Protein AF-A0A821B8H5-F1 (afdb_monomer_lite)

Foldseek 3Di:
DDDPPPPAAEEEEEEEPQCPLPPCWDDDPRHIYGYDHDDPDDDDDHAYEYEQAAQAQQADPVQNHSVSVVVVSVVVRVVVVVVCVVVVHHYQYQPHDQVQCDPNRHHGDSVCSVSVVVSVVVVVVVVSVVVVVVVPPPPPPDDDDDDDDDDDDDPPPPPPPPDPPPVVVVVVVVVVVVVVVVVLVVQKDKDQADPPDDLVNQVVVCVVVVQDDPDQADQDPSIGIRD

Organism: NCBI:txid392032

pLDDT: mean 77.32, std 16.92, range [36.81, 96.44]

Secondary structure (DSSP, 8-state):
-------PEEEEEE--GGGGGS-SEEE-SSEEEEE---SS----SS-EEEEPPPP----BTTB-SHHHHHHHHHHHHHHHHHHHHHHT-EEE-----GGGB-TTSSSBPGGGHHHHHHHHHHHHHHHHHHHHHHHS--------------PPP------------HHHHHHHHHHHHHHHHHHHHHH-EEEE--TT--HHHHHHHHHHTT---SSPPPEETTEEEE-

Sequence (227 aa):
MDNLQSSSIKFFVLADSHAKFIPATYTTSSFSLITKSIPGLKCQHGKISISLSFPCSKTTARFPTEQSLLSNINIYNEQLQSLSAVMNFNILNFHITNNHLAQDNMHIHFRFRDLIINSIINYFDQVNQTISATIITPTSTSATDPTSSLSLPSDQTIINKKSKSRAVLDRKNKKRFEQLKLKRQQHTIKRKIHHQWTAALIKEYLDSIHVKYSRIPPVYNKILRIC

Radius of gyration: 27.47 Å; chains: 1; bounding box: 54×46×96 Å

Structure (mmCIF, N/CA/C/O backbone):
data_AF-A0A821B8H5-F1
#
_entry.id   AF-A0A821B8H5-F1
#
loop_
_atom_site.group_PDB
_atom_site.id
_atom_site.type_symbol
_atom_site.label_atom_id
_atom_site.label_alt_id
_atom_site.label_comp_id
_atom_site.label_asym_id
_atom_site.label_entity_id
_atom_site.label_seq_id
_atom_site.pdbx_PDB_ins_code
_atom_site.Cartn_x
_atom_site.Cartn_y
_atom_site.Cartn_z
_atom_site.occupancy
_atom_site.B_iso_or_equiv
_atom_site.auth_seq_id
_atom_site.auth_comp_id
_atom_site.auth_asym_id
_atom_site.auth_atom_id
_atom_site.pdbx_PDB_model_num
ATOM 1 N N . MET A 1 1 ? -34.204 2.369 34.856 1.00 41.12 1 MET A N 1
ATOM 2 C CA . MET A 1 1 ? -32.838 1.818 34.733 1.00 41.12 1 MET A CA 1
ATOM 3 C C . MET A 1 1 ? -32.296 2.309 33.411 1.00 41.12 1 MET A C 1
ATOM 5 O O . MET A 1 1 ? -32.525 1.680 32.384 1.00 41.12 1 MET A O 1
ATOM 9 N N . ASP A 1 2 ? -31.694 3.493 33.433 1.00 40.34 2 ASP A N 1
ATOM 10 C CA . ASP A 1 2 ? -31.194 4.129 32.223 1.00 40.34 2 ASP A CA 1
ATOM 11 C C . ASP A 1 2 ? -29.916 3.423 31.789 1.00 40.34 2 ASP A C 1
ATOM 13 O O . ASP A 1 2 ? -28.933 3.322 32.524 1.00 40.34 2 ASP A O 1
ATOM 17 N N . ASN A 1 3 ? -29.993 2.842 30.600 1.00 40.47 3 ASN A N 1
ATOM 18 C CA . ASN A 1 3 ? -28.944 2.061 29.981 1.00 40.47 3 ASN A CA 1
ATOM 19 C C . ASN A 1 3 ? -27.832 3.038 29.573 1.00 40.47 3 ASN A C 1
ATOM 21 O O . ASN A 1 3 ? -27.918 3.669 28.519 1.00 40.47 3 ASN A O 1
ATOM 25 N N . LEU A 1 4 ? -26.834 3.225 30.446 1.00 43.16 4 LEU A N 1
ATOM 26 C CA . LEU A 1 4 ? -25.604 3.967 30.166 1.00 43.16 4 LEU A CA 1
ATOM 27 C C . LEU A 1 4 ? -24.909 3.301 28.972 1.00 43.16 4 LEU A C 1
ATOM 29 O O . LEU A 1 4 ? -24.084 2.402 29.120 1.00 43.16 4 LEU A O 1
ATOM 33 N N . GLN A 1 5 ? -25.279 3.727 27.763 1.00 48.75 5 GLN A N 1
ATOM 34 C CA . GLN A 1 5 ? -24.576 3.377 26.541 1.00 48.75 5 GLN A CA 1
ATOM 35 C C . GLN A 1 5 ? -23.179 3.978 26.636 1.00 48.75 5 GLN A C 1
ATOM 37 O O . GLN A 1 5 ? -22.960 5.138 26.290 1.00 48.75 5 GLN A O 1
ATOM 42 N N . SER A 1 6 ? -22.242 3.172 27.138 1.00 54.28 6 SER A N 1
ATOM 43 C CA . SER A 1 6 ? -20.814 3.456 27.094 1.00 54.28 6 SER A CA 1
ATOM 44 C C . SER A 1 6 ? -20.464 3.892 25.675 1.00 54.28 6 SER A C 1
ATOM 46 O O . SER A 1 6 ? -20.623 3.133 24.711 1.00 54.28 6 SER A O 1
ATOM 48 N N . SER A 1 7 ? -20.073 5.156 25.526 1.00 60.69 7 SER A N 1
ATOM 49 C CA . SER A 1 7 ? -19.687 5.713 24.240 1.00 60.69 7 SER A CA 1
ATOM 50 C C . SER A 1 7 ? -18.398 5.025 23.799 1.00 60.69 7 SER A C 1
ATOM 52 O O . SER A 1 7 ? -17.306 5.418 24.206 1.00 60.69 7 SER A O 1
ATOM 54 N N . SER A 1 8 ? -18.535 3.975 22.988 1.00 64.56 8 SER A N 1
ATOM 55 C CA . SER A 1 8 ? -17.413 3.248 22.393 1.00 64.56 8 SER A CA 1
ATOM 56 C C . SER A 1 8 ? -16.430 4.234 21.759 1.00 64.56 8 SER A C 1
ATOM 58 O O . SER A 1 8 ? -16.799 5.020 20.875 1.00 64.56 8 SER A O 1
ATOM 60 N N . ILE A 1 9 ? -15.178 4.198 22.221 1.00 66.62 9 ILE A N 1
ATOM 61 C CA . ILE A 1 9 ? -14.110 5.032 21.677 1.00 66.62 9 ILE A CA 1
ATOM 62 C C . ILE A 1 9 ? -13.854 4.578 20.237 1.00 66.62 9 ILE A C 1
ATOM 64 O O . ILE A 1 9 ? -13.638 3.395 19.953 1.00 66.62 9 ILE A O 1
ATOM 68 N N . LYS A 1 10 ? -13.919 5.533 19.305 1.00 65.31 10 LYS A N 1
ATOM 69 C CA . LYS A 1 10 ? -13.693 5.289 17.879 1.00 65.31 10 LYS A CA 1
ATOM 70 C C . LYS A 1 10 ? -12.251 5.609 17.537 1.00 65.31 10 LYS A C 1
ATOM 72 O O . LYS A 1 10 ? -11.832 6.760 17.653 1.00 65.31 10 LYS A O 1
ATOM 77 N N . PHE A 1 11 ? -11.533 4.607 17.052 1.00 64.88 11 PHE A N 1
ATOM 78 C CA . PHE A 1 11 ? -10.165 4.764 16.586 1.00 64.88 11 PHE A CA 1
ATOM 79 C C . PHE A 1 11 ? -10.102 4.732 15.065 1.00 64.88 11 PHE A C 1
ATOM 81 O O . PHE A 1 11 ? -10.824 3.986 14.393 1.00 64.88 11 PHE A O 1
ATOM 88 N N . PHE A 1 12 ? -9.216 5.562 14.523 1.00 59.88 12 PHE A N 1
ATOM 89 C CA . PHE A 1 12 ? -8.974 5.652 13.095 1.00 59.88 12 PHE A CA 1
ATOM 90 C C . PHE A 1 12 ? -7.544 5.221 12.791 1.00 59.88 12 PHE A C 1
ATOM 92 O O . PHE A 1 12 ? -6.597 5.916 13.161 1.00 59.88 12 PHE A O 1
ATOM 99 N N . VAL A 1 13 ? -7.398 4.073 12.122 1.00 62.12 13 VAL A N 1
ATOM 100 C CA . VAL A 1 13 ? -6.088 3.562 11.701 1.00 62.12 13 VAL A CA 1
ATOM 101 C C . VAL A 1 13 ? -5.857 3.906 10.240 1.00 62.12 13 VAL A C 1
ATOM 103 O O . VAL A 1 13 ? -6.601 3.483 9.348 1.00 62.12 13 VAL A O 1
ATOM 106 N N . LEU A 1 14 ? -4.793 4.671 10.021 1.00 58.59 14 LEU A N 1
ATOM 107 C CA . LEU A 1 14 ? -4.220 4.934 8.713 1.00 58.59 14 LEU A CA 1
ATOM 108 C C . LEU A 1 14 ? -3.022 4.017 8.519 1.00 58.59 14 LEU A C 1
ATOM 110 O O . LEU A 1 14 ? -2.061 4.045 9.287 1.00 58.59 14 LEU A O 1
ATOM 114 N N . ALA A 1 15 ? -3.083 3.221 7.466 1.00 59.56 15 ALA A N 1
ATOM 115 C CA . ALA A 1 15 ? -1.964 2.423 7.015 1.00 59.56 15 ALA A CA 1
ATOM 116 C C . ALA A 1 15 ? -1.869 2.535 5.490 1.00 59.56 15 ALA A C 1
ATOM 118 O O . ALA A 1 15 ? -2.825 2.936 4.814 1.00 59.56 15 ALA A O 1
ATOM 119 N N . ASP A 1 16 ? -0.681 2.268 4.965 1.00 56.44 16 ASP A N 1
ATOM 120 C CA . ASP A 1 16 ? -0.372 2.433 3.552 1.00 56.44 16 ASP A CA 1
ATOM 121 C C . ASP A 1 16 ? -1.030 1.316 2.696 1.00 56.44 16 ASP A C 1
ATOM 123 O O . ASP A 1 16 ? -1.982 0.643 3.102 1.00 56.44 16 ASP A O 1
ATOM 127 N N . SER A 1 17 ? -0.534 1.099 1.476 1.00 56.81 17 SER A N 1
ATOM 128 C CA . SER A 1 17 ? -0.974 0.018 0.594 1.00 56.81 17 SER A CA 1
ATOM 129 C C . SER A 1 17 ? -0.937 -1.398 1.206 1.00 56.81 17 SER A C 1
ATOM 131 O O . SER A 1 17 ? -1.624 -2.283 0.685 1.00 56.81 17 SER A O 1
ATOM 133 N N . HIS A 1 18 ? -0.214 -1.615 2.308 1.00 54.66 18 HIS A N 1
ATOM 134 C CA . HIS A 1 18 ? -0.129 -2.883 3.035 1.00 54.66 18 HIS A CA 1
ATOM 135 C C . HIS A 1 18 ? -1.292 -3.097 4.024 1.00 54.66 18 HIS A C 1
ATOM 137 O O . HIS A 1 18 ? -1.522 -4.218 4.473 1.00 54.66 18 HIS A O 1
ATOM 143 N N . ALA A 1 19 ? -2.122 -2.080 4.286 1.00 58.31 19 ALA A N 1
ATOM 144 C CA . ALA A 1 19 ? -3.295 -2.166 5.169 1.00 58.31 19 ALA A CA 1
ATOM 145 C C . ALA A 1 19 ? -4.442 -3.042 4.642 1.00 58.31 19 ALA A C 1
ATOM 147 O O . ALA A 1 19 ? -5.425 -3.259 5.348 1.00 58.31 19 ALA A O 1
ATOM 148 N N . LYS A 1 20 ? -4.354 -3.529 3.396 1.00 60.81 20 LYS A N 1
ATOM 149 C CA . LYS A 1 20 ? -5.403 -4.331 2.732 1.00 60.81 20 LYS A CA 1
ATOM 150 C C . LYS A 1 20 ? -5.801 -5.576 3.530 1.00 60.81 20 LYS A C 1
ATOM 152 O O . LYS A 1 20 ? -6.885 -6.110 3.320 1.00 60.81 20 LYS A O 1
ATOM 157 N N . PHE A 1 21 ? -4.920 -6.038 4.414 1.00 63.69 21 PHE A N 1
ATOM 158 C CA . PHE A 1 21 ? -5.116 -7.228 5.234 1.00 63.69 21 PHE A CA 1
ATOM 159 C C . PHE A 1 21 ? -5.848 -6.948 6.558 1.00 63.69 21 PHE A C 1
ATOM 161 O O . PHE A 1 21 ? -6.315 -7.890 7.207 1.00 63.69 21 PHE A O 1
ATOM 168 N N . ILE A 1 22 ? -5.998 -5.677 6.944 1.00 65.56 22 ILE A N 1
ATOM 169 C CA . ILE A 1 22 ? -6.754 -5.267 8.130 1.00 65.56 22 ILE A CA 1
ATOM 170 C C . ILE A 1 22 ? -8.243 -5.166 7.747 1.00 65.56 22 ILE A C 1
ATOM 172 O O . ILE A 1 22 ? -8.567 -4.583 6.707 1.00 65.56 22 ILE A O 1
ATOM 176 N N . PRO A 1 23 ? -9.173 -5.731 8.541 1.00 73.44 23 PRO A N 1
ATOM 177 C CA . PRO A 1 23 ? -10.605 -5.569 8.303 1.00 73.44 23 PRO A CA 1
ATOM 178 C C . PRO A 1 23 ? -10.993 -4.087 8.210 1.00 73.44 23 PRO A C 1
ATOM 180 O O . PRO A 1 23 ? -10.542 -3.275 9.010 1.00 73.44 23 PRO A O 1
ATOM 183 N N . ALA A 1 24 ? -11.876 -3.728 7.272 1.00 75.44 24 ALA A N 1
ATOM 184 C CA . ALA A 1 24 ? -12.341 -2.342 7.125 1.00 75.44 24 ALA A CA 1
ATOM 185 C C . ALA A 1 24 ? -12.999 -1.795 8.408 1.00 75.44 24 ALA A C 1
ATOM 187 O O . ALA A 1 24 ? -12.954 -0.595 8.683 1.00 75.44 24 ALA A O 1
ATOM 188 N N . THR A 1 25 ? -13.606 -2.689 9.183 1.00 79.50 25 THR A N 1
ATOM 189 C CA . THR A 1 25 ? -14.173 -2.420 10.501 1.00 79.50 25 THR A CA 1
ATOM 190 C C . THR A 1 25 ? -13.856 -3.586 11.425 1.00 79.50 25 THR A C 1
ATOM 192 O O . THR A 1 25 ? -14.070 -4.736 11.038 1.00 79.50 25 THR A O 1
ATOM 195 N N . TYR A 1 26 ? -13.395 -3.293 12.637 1.00 77.56 26 TYR A N 1
ATOM 196 C CA . TYR A 1 26 ? -13.196 -4.268 13.705 1.00 77.56 26 TYR A CA 1
ATOM 197 C C . TYR A 1 26 ? -13.771 -3.697 15.000 1.00 77.56 26 TYR A C 1
ATOM 199 O O . TYR A 1 26 ? -13.471 -2.562 15.353 1.00 77.56 26 TYR A O 1
ATOM 207 N N . THR A 1 27 ? -14.626 -4.444 15.689 1.00 78.31 27 THR A N 1
ATOM 208 C CA . THR A 1 27 ? -15.341 -3.939 16.867 1.00 78.31 27 THR A CA 1
ATOM 209 C C . THR A 1 27 ? -15.154 -4.910 18.018 1.00 78.31 27 THR A C 1
ATOM 211 O O . THR A 1 27 ? -15.335 -6.112 17.842 1.00 78.31 27 THR A O 1
ATOM 214 N N . THR A 1 28 ? -14.813 -4.381 19.186 1.00 77.12 28 THR A N 1
ATOM 215 C CA . THR A 1 28 ? -14.761 -5.097 20.463 1.00 77.12 28 THR A CA 1
ATOM 216 C C . THR A 1 28 ? -15.790 -4.491 21.421 1.00 77.12 28 THR A C 1
ATOM 218 O O . THR A 1 28 ? -16.440 -3.494 21.097 1.00 77.12 28 THR A O 1
ATOM 221 N N . SER A 1 29 ? -15.946 -5.067 22.616 1.00 76.12 29 SER A N 1
ATOM 222 C CA . SER A 1 29 ? -16.745 -4.455 23.689 1.00 76.12 29 SER A CA 1
ATOM 223 C C . SER A 1 29 ? -16.211 -3.083 24.115 1.00 76.12 29 SER A C 1
ATOM 225 O O . SER A 1 29 ? -16.972 -2.252 24.600 1.00 76.12 29 SER A O 1
ATOM 227 N N . SER A 1 30 ? -14.912 -2.844 23.920 1.00 68.00 30 SER A N 1
ATOM 228 C CA . SER A 1 30 ? -14.201 -1.672 24.435 1.00 68.00 30 SER A CA 1
ATOM 229 C C . SER A 1 30 ? -14.006 -0.581 23.379 1.00 68.00 30 SER A C 1
ATOM 231 O O . SER A 1 30 ? -13.970 0.602 23.710 1.00 68.00 30 SER A O 1
ATOM 233 N N . PHE A 1 31 ? -13.889 -0.939 22.096 1.00 72.75 31 PHE A N 1
ATOM 234 C CA . PHE A 1 31 ? -13.612 0.030 21.036 1.00 72.75 31 PHE A CA 1
ATOM 235 C C . PHE A 1 31 ? -14.114 -0.399 19.655 1.00 72.75 31 PHE A C 1
ATOM 237 O O . PHE A 1 31 ? -14.356 -1.573 19.380 1.00 72.75 31 PHE A O 1
ATOM 244 N N . SER A 1 32 ? -14.231 0.574 18.749 1.00 73.00 32 SER A N 1
ATOM 245 C CA . SER A 1 32 ? -14.490 0.326 17.330 1.00 73.00 32 SER A CA 1
ATOM 246 C C . SER A 1 32 ? -13.374 0.916 16.476 1.00 73.00 32 SER A C 1
ATOM 248 O O . SER A 1 32 ? -13.088 2.115 16.524 1.00 73.00 32 SER A O 1
ATOM 250 N N . LEU A 1 33 ? -12.744 0.056 15.684 1.00 71.94 33 LEU A N 1
ATOM 251 C CA . LEU A 1 33 ? -11.696 0.378 14.735 1.00 71.94 33 LEU A CA 1
ATOM 252 C C . LEU A 1 33 ? -12.285 0.498 13.330 1.00 71.94 33 LEU A C 1
ATOM 254 O O . LEU A 1 33 ? -12.931 -0.424 12.829 1.00 71.94 33 LEU A O 1
ATOM 258 N N . ILE A 1 34 ? -12.011 1.622 12.669 1.00 71.31 34 ILE A N 1
ATOM 259 C CA . ILE A 1 34 ? -12.335 1.822 11.255 1.00 71.31 34 ILE A CA 1
ATOM 260 C C . ILE A 1 34 ? -11.033 2.047 10.493 1.00 71.31 34 ILE A C 1
ATOM 262 O O . ILE A 1 34 ? -10.346 3.049 10.703 1.00 71.31 34 ILE A O 1
ATOM 266 N N . THR A 1 35 ? -10.728 1.144 9.566 1.00 67.19 35 THR A N 1
ATOM 267 C CA . THR A 1 35 ? -9.552 1.242 8.701 1.00 67.19 35 THR A CA 1
ATOM 268 C C . THR A 1 35 ? -9.964 1.835 7.361 1.00 67.19 35 THR A C 1
ATOM 270 O O . THR A 1 35 ? -10.886 1.351 6.700 1.00 67.19 35 THR A O 1
ATOM 273 N N . LYS A 1 36 ? -9.280 2.898 6.929 1.00 64.94 36 LYS A N 1
ATOM 274 C CA . LYS A 1 36 ? -9.461 3.462 5.586 1.00 64.94 36 LYS A CA 1
ATOM 275 C C . LYS A 1 36 ? -8.115 3.678 4.921 1.00 64.94 36 LYS A C 1
ATOM 277 O O . LYS A 1 36 ? -7.207 4.248 5.511 1.00 64.94 36 LYS A O 1
ATOM 282 N N . SER A 1 37 ? -8.048 3.328 3.643 1.00 59.44 37 SER A N 1
ATOM 283 C CA . SER A 1 37 ? -7.013 3.847 2.755 1.00 59.44 37 SER A CA 1
ATOM 284 C C . SER A 1 37 ? -7.443 5.245 2.303 1.00 59.44 37 SER A C 1
ATOM 286 O O . SER A 1 37 ? -8.458 5.384 1.616 1.00 59.44 37 SER A O 1
ATOM 288 N N . ILE A 1 38 ? -6.731 6.287 2.739 1.00 57.19 38 ILE A N 1
ATOM 289 C CA . ILE A 1 38 ? -6.971 7.663 2.285 1.00 57.19 38 ILE A CA 1
ATOM 290 C C . ILE A 1 38 ? -5.778 8.118 1.438 1.00 57.19 38 ILE A C 1
ATOM 292 O O . ILE A 1 38 ? -4.702 8.348 1.986 1.00 57.19 38 ILE A O 1
ATOM 296 N N . PRO A 1 39 ? -5.949 8.307 0.118 1.00 47.12 39 PRO A N 1
ATOM 297 C CA . PRO A 1 39 ? -4.985 9.062 -0.669 1.00 47.12 39 PRO A CA 1
ATOM 298 C C . PRO A 1 39 ? -5.126 10.558 -0.349 1.00 47.12 39 PRO A C 1
ATOM 300 O O . PRO A 1 39 ? -6.195 11.131 -0.552 1.00 47.12 39 PRO A O 1
ATOM 303 N N . GLY A 1 40 ? -4.050 11.187 0.135 1.00 44.97 40 GLY A N 1
ATOM 304 C CA . GLY A 1 40 ? -4.021 12.614 0.480 1.00 44.97 40 GLY A CA 1
ATOM 305 C C . GLY A 1 40 ? -4.745 12.914 1.796 1.00 44.97 40 GLY A C 1
ATOM 306 O O . GLY A 1 40 ? -5.971 12.993 1.857 1.00 44.97 40 GLY A O 1
ATOM 307 N N . LEU A 1 41 ? -3.979 13.075 2.872 1.00 47.22 41 LEU A N 1
ATOM 308 C CA . LEU A 1 41 ? -4.499 13.254 4.225 1.00 47.22 41 LEU A CA 1
ATOM 309 C C . LEU A 1 41 ? -5.137 14.642 4.399 1.00 47.22 41 LEU A C 1
ATOM 311 O O . LEU A 1 41 ? -4.444 15.641 4.554 1.00 47.22 41 LEU A O 1
ATOM 315 N N . LYS A 1 42 ? -6.472 14.708 4.423 1.00 41.94 42 LYS A N 1
ATOM 316 C CA . LYS A 1 42 ? -7.218 15.808 5.053 1.00 41.94 42 LYS A CA 1
ATOM 317 C C . LYS A 1 42 ? -7.994 15.223 6.223 1.00 41.94 42 LYS A C 1
ATOM 319 O O . LYS A 1 42 ? -8.999 14.548 6.005 1.00 41.94 42 LYS A O 1
ATOM 324 N N . CYS A 1 43 ? -7.511 15.428 7.447 1.00 45.84 43 CYS A N 1
ATOM 325 C CA . CYS A 1 43 ? -8.192 14.917 8.630 1.00 45.84 43 CYS A CA 1
ATOM 326 C C . CYS A 1 43 ? -9.004 16.022 9.304 1.00 45.84 43 CYS A C 1
ATOM 328 O O . CYS A 1 43 ? -8.484 17.082 9.634 1.00 45.84 43 CYS A O 1
ATOM 330 N N . GLN A 1 44 ? -10.292 15.758 9.499 1.00 45.75 44 GLN A N 1
ATOM 331 C CA . GLN A 1 44 ? -11.184 16.574 10.306 1.00 45.75 44 GLN A CA 1
ATOM 332 C C . GLN A 1 44 ? -11.696 15.671 11.433 1.00 45.75 44 GLN A C 1
ATOM 334 O O . GLN A 1 44 ? -12.529 14.804 11.184 1.00 45.75 44 GLN A O 1
ATOM 339 N N . HIS A 1 45 ? -11.202 15.924 12.650 1.00 47.31 45 HIS A N 1
ATOM 340 C CA . HIS A 1 45 ? -11.745 15.470 13.938 1.00 47.31 45 HIS A CA 1
ATOM 341 C C . HIS A 1 45 ? -11.587 13.960 14.255 1.00 47.31 45 HIS A C 1
ATOM 343 O O . HIS A 1 45 ? -12.364 13.123 13.798 1.00 47.31 45 HIS A O 1
ATOM 349 N N . GLY A 1 46 ? -10.594 13.624 15.094 1.00 59.41 46 GLY A N 1
ATOM 350 C CA . GLY A 1 46 ? -10.382 12.299 15.704 1.00 59.41 46 GLY A CA 1
ATOM 351 C C . GLY A 1 46 ? -8.919 12.057 16.110 1.00 59.41 46 GLY A C 1
ATOM 352 O O . GLY A 1 46 ? -8.022 12.594 15.465 1.00 59.41 46 GLY A O 1
ATOM 353 N N . LYS A 1 47 ? -8.665 11.245 17.153 1.00 64.69 47 LYS A N 1
ATOM 354 C CA . LYS A 1 47 ? -7.309 10.749 17.461 1.00 64.69 47 LYS A CA 1
ATOM 355 C C . LYS A 1 47 ? -6.900 9.776 16.354 1.00 64.69 47 LYS A C 1
ATOM 357 O O . LYS A 1 47 ? -7.510 8.720 16.189 1.00 64.69 47 LYS A O 1
ATOM 362 N N . ILE A 1 48 ? -5.924 10.178 15.550 1.00 62.59 48 ILE A N 1
ATOM 363 C CA . ILE A 1 48 ? -5.399 9.374 14.447 1.00 62.59 48 ILE A CA 1
ATOM 364 C C . ILE A 1 48 ? -4.307 8.465 15.008 1.00 62.59 48 ILE A C 1
ATOM 366 O O . ILE A 1 48 ? -3.458 8.928 15.767 1.00 62.59 48 ILE A O 1
ATOM 370 N N . SER A 1 49 ? -4.303 7.199 14.600 1.00 65.25 49 SER A N 1
ATOM 371 C CA . SER A 1 49 ? -3.162 6.310 14.800 1.00 65.25 49 SER A CA 1
ATOM 372 C C . SER A 1 49 ? -2.582 5.923 13.440 1.00 65.25 49 SER A C 1
ATOM 374 O O . SER A 1 49 ? -3.299 5.403 12.580 1.00 65.25 49 SER A O 1
ATOM 376 N N . ILE A 1 50 ? -1.298 6.205 13.228 1.00 68.69 50 ILE A N 1
ATOM 377 C CA . ILE A 1 50 ? -0.566 5.879 12.000 1.0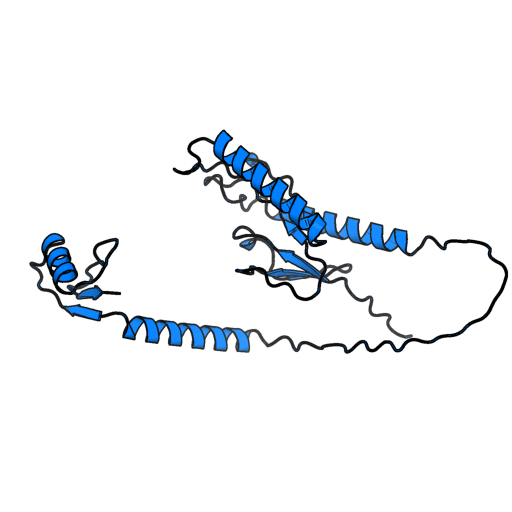0 68.69 50 ILE A CA 1
ATOM 378 C C . ILE A 1 50 ? 0.412 4.740 12.292 1.00 68.69 50 ILE A C 1
ATOM 380 O O . ILE A 1 50 ? 1.148 4.779 13.272 1.00 68.69 50 ILE A O 1
ATOM 384 N N . SER A 1 51 ? 0.420 3.718 11.441 1.00 68.06 51 SER A N 1
ATOM 385 C CA . SER A 1 51 ? 1.436 2.660 11.466 1.00 68.06 51 SER A CA 1
ATOM 386 C C . SER A 1 51 ? 2.761 3.162 10.901 1.00 68.06 51 SER A C 1
ATOM 388 O O . SER A 1 51 ? 2.758 3.780 9.836 1.00 68.06 51 SER A O 1
ATOM 390 N N . LEU A 1 52 ? 3.887 2.815 11.531 1.00 73.38 52 LEU A N 1
ATOM 391 C CA . LEU A 1 52 ? 5.196 2.944 10.882 1.00 73.38 52 LEU A CA 1
ATOM 392 C C . LEU A 1 52 ? 5.273 2.082 9.618 1.00 73.38 52 LEU A C 1
ATOM 394 O O . LEU A 1 52 ? 4.514 1.122 9.440 1.00 73.38 52 LEU A O 1
ATOM 398 N N . SER A 1 53 ? 6.200 2.460 8.740 1.00 63.62 53 SER A N 1
ATOM 399 C CA . SER A 1 53 ? 6.522 1.680 7.552 1.00 63.62 53 SER A CA 1
ATOM 400 C C . SER A 1 53 ? 7.134 0.332 7.948 1.00 63.62 53 SER A C 1
ATOM 402 O O . SER A 1 53 ? 7.955 0.247 8.860 1.00 63.62 53 SER A O 1
ATOM 404 N N . PHE A 1 54 ? 6.687 -0.737 7.289 1.00 72.75 54 PHE A N 1
ATOM 405 C CA . PHE A 1 54 ? 7.205 -2.084 7.514 1.00 72.75 54 PHE A CA 1
ATOM 406 C C . PHE A 1 54 ? 8.632 -2.214 6.966 1.00 72.75 54 PHE A C 1
ATOM 408 O O . PHE A 1 54 ? 8.968 -1.513 6.005 1.00 72.75 54 PHE A O 1
ATOM 415 N N . PRO A 1 55 ? 9.469 -3.107 7.530 1.00 77.94 55 PRO A N 1
ATOM 416 C CA . PRO A 1 55 ? 10.756 -3.410 6.922 1.00 77.94 55 PRO A CA 1
ATOM 417 C C . PRO A 1 55 ? 10.541 -3.843 5.470 1.00 77.94 55 PRO A C 1
ATOM 419 O O . PRO A 1 55 ? 9.645 -4.627 5.159 1.00 77.94 55 PRO A O 1
ATOM 422 N N . CYS A 1 56 ? 11.350 -3.290 4.578 1.00 83.81 56 CYS A N 1
ATOM 423 C CA . CYS A 1 56 ? 11.362 -3.616 3.164 1.00 83.81 56 CYS A CA 1
ATOM 424 C C . CYS A 1 56 ? 12.810 -3.918 2.797 1.00 83.81 56 CYS A C 1
ATOM 426 O O . CYS A 1 56 ? 13.676 -3.064 2.979 1.00 83.81 56 CYS A O 1
ATOM 428 N N . SER A 1 57 ? 13.061 -5.118 2.277 1.00 90.44 57 SER A N 1
ATOM 429 C CA . SER A 1 57 ? 14.392 -5.533 1.805 1.00 90.44 57 SER A CA 1
ATOM 430 C C . SER A 1 57 ? 14.476 -5.546 0.277 1.00 90.44 57 SER A C 1
ATOM 432 O O . SER A 1 57 ? 15.491 -5.936 -0.298 1.00 90.44 57 SER A O 1
ATOM 434 N N . LYS A 1 58 ? 13.418 -5.113 -0.423 1.00 92.00 58 LYS A N 1
ATOM 435 C CA . LYS A 1 58 ? 13.429 -5.015 -1.884 1.00 92.00 58 LYS A CA 1
ATOM 436 C C . LYS A 1 58 ? 14.075 -3.710 -2.340 1.00 92.00 58 LYS A C 1
ATOM 438 O O . LYS A 1 58 ? 13.447 -2.650 -2.344 1.00 92.00 58 LYS A O 1
ATOM 443 N N . THR A 1 59 ? 15.321 -3.810 -2.784 1.00 92.75 59 THR A N 1
ATOM 444 C CA . THR A 1 59 ? 16.075 -2.693 -3.359 1.00 92.75 59 THR A CA 1
ATOM 445 C C . THR A 1 59 ? 15.446 -2.175 -4.655 1.00 92.75 59 THR A C 1
ATOM 447 O O . THR A 1 59 ? 14.640 -2.832 -5.322 1.00 92.75 59 THR A O 1
ATOM 450 N N . THR A 1 60 ? 15.807 -0.947 -5.022 1.00 92.38 60 THR A N 1
ATOM 451 C CA . THR A 1 60 ? 15.386 -0.304 -6.276 1.00 92.38 60 THR A CA 1
ATOM 452 C C . THR A 1 60 ? 16.583 0.390 -6.914 1.00 92.38 60 THR A C 1
ATOM 454 O O . THR A 1 60 ? 17.600 0.583 -6.260 1.00 92.38 60 THR A O 1
ATOM 457 N N . ALA A 1 61 ? 16.467 0.854 -8.161 1.00 94.00 61 ALA A N 1
ATOM 458 C CA . ALA A 1 61 ? 17.539 1.637 -8.789 1.00 94.00 61 ALA A CA 1
ATOM 459 C C . ALA A 1 61 ? 17.925 2.895 -7.979 1.00 94.00 61 ALA A C 1
ATOM 461 O O . ALA A 1 61 ? 19.069 3.330 -8.028 1.00 94.00 61 ALA A O 1
ATOM 462 N N . ARG A 1 62 ? 16.981 3.463 -7.210 1.00 94.19 62 ARG A N 1
ATOM 463 C CA . ARG A 1 62 ? 17.224 4.616 -6.328 1.00 94.19 62 ARG A CA 1
ATOM 464 C C . ARG A 1 62 ? 17.927 4.232 -5.020 1.00 94.19 62 ARG A C 1
ATOM 466 O O . ARG A 1 62 ? 18.649 5.051 -4.467 1.00 94.19 62 ARG A O 1
ATOM 473 N N . PHE A 1 63 ? 17.705 3.011 -4.538 1.00 95.12 63 PHE A N 1
ATOM 474 C CA . PHE A 1 63 ? 18.273 2.469 -3.301 1.00 95.12 63 PHE A CA 1
ATOM 475 C C . PHE A 1 63 ? 18.878 1.095 -3.611 1.00 95.12 63 PHE A C 1
ATOM 477 O O . PHE A 1 63 ? 18.208 0.078 -3.400 1.00 95.12 63 PHE A O 1
ATOM 484 N N . PRO A 1 64 ? 20.084 1.055 -4.211 1.00 94.88 64 PRO A N 1
ATOM 485 C CA . PRO A 1 64 ? 20.636 -0.164 -4.801 1.00 94.88 64 PRO A CA 1
ATOM 486 C C . PRO A 1 64 ? 21.062 -1.202 -3.757 1.00 94.88 64 PRO A C 1
ATOM 488 O O . PRO A 1 64 ? 21.155 -2.383 -4.079 1.00 94.88 64 PRO A O 1
ATOM 491 N N . THR A 1 65 ? 21.294 -0.785 -2.509 1.00 95.88 65 THR A N 1
ATOM 492 C CA . THR A 1 65 ? 21.682 -1.668 -1.402 1.00 95.88 65 THR A CA 1
ATOM 493 C C . THR A 1 65 ? 20.611 -1.690 -0.316 1.00 95.88 65 THR A C 1
ATOM 495 O O . THR A 1 65 ? 19.947 -0.677 -0.078 1.00 95.88 65 THR A O 1
ATOM 498 N N . GLU A 1 66 ? 20.469 -2.819 0.385 1.00 92.88 66 GLU A N 1
ATOM 499 C CA . GLU A 1 66 ? 19.552 -2.940 1.531 1.00 92.88 66 GLU A CA 1
ATOM 500 C C . GLU A 1 66 ? 19.866 -1.890 2.605 1.00 92.88 66 GLU A C 1
ATOM 502 O O . GLU A 1 66 ? 18.957 -1.249 3.120 1.00 92.88 66 GLU A O 1
ATOM 507 N N . GLN A 1 67 ? 21.150 -1.605 2.843 1.00 94.81 67 GLN A N 1
ATOM 508 C CA . GLN A 1 67 ? 21.577 -0.557 3.768 1.00 94.81 67 GLN A CA 1
ATOM 509 C C . GLN A 1 67 ? 21.070 0.838 3.365 1.00 94.81 67 GLN A C 1
ATOM 511 O O . GLN A 1 67 ? 20.589 1.588 4.213 1.00 94.81 67 GLN A O 1
ATOM 516 N N . SER A 1 68 ? 21.151 1.195 2.076 1.00 95.06 68 SER A N 1
ATOM 517 C CA . SER A 1 68 ? 20.653 2.491 1.585 1.00 95.06 68 SER A CA 1
ATOM 518 C C . SER A 1 68 ? 19.130 2.608 1.701 1.00 95.06 68 SER A C 1
ATOM 520 O O . SER A 1 68 ? 18.612 3.670 2.046 1.00 95.06 68 SER A O 1
ATOM 522 N N . LEU A 1 69 ? 18.415 1.503 1.468 1.00 91.88 69 LEU A N 1
ATOM 523 C CA . LEU A 1 69 ? 16.968 1.427 1.629 1.00 91.88 69 LEU A CA 1
ATOM 524 C C . LEU A 1 69 ? 16.570 1.556 3.103 1.00 91.88 69 LEU A C 1
ATOM 526 O O . LEU A 1 69 ? 15.712 2.373 3.429 1.00 91.88 69 LEU A O 1
ATOM 530 N N . LEU A 1 70 ? 17.230 0.806 3.989 1.00 90.19 70 LEU A N 1
ATOM 531 C CA . LEU A 1 70 ? 16.990 0.833 5.429 1.00 90.19 70 LEU A CA 1
ATOM 532 C C . LEU A 1 70 ? 17.276 2.216 6.021 1.00 90.19 70 LEU A C 1
ATOM 534 O O . LEU A 1 70 ? 16.467 2.735 6.783 1.00 90.19 70 LEU A O 1
ATOM 538 N N . SER A 1 71 ? 18.375 2.856 5.615 1.00 92.88 71 SER A N 1
ATOM 539 C CA . SER A 1 71 ? 18.685 4.234 6.012 1.00 92.88 71 SER A CA 1
ATOM 540 C C . SER A 1 71 ? 17.574 5.205 5.596 1.00 92.88 71 SER A C 1
ATOM 542 O O . SER A 1 71 ? 17.112 5.993 6.418 1.00 92.88 71 SER A O 1
ATOM 544 N N . ASN A 1 72 ? 17.071 5.104 4.361 1.00 91.75 72 ASN A N 1
ATOM 545 C CA . ASN A 1 72 ? 15.960 5.936 3.898 1.00 91.75 72 ASN A CA 1
ATOM 546 C C . ASN A 1 72 ? 14.651 5.664 4.668 1.00 91.75 72 ASN A C 1
ATOM 548 O O . ASN A 1 72 ? 13.916 6.600 4.976 1.00 91.75 72 ASN A O 1
ATOM 552 N N . ILE A 1 73 ? 14.354 4.399 4.981 1.00 88.00 73 ILE A N 1
ATOM 553 C CA . ILE A 1 73 ? 13.190 4.013 5.796 1.00 88.00 73 ILE A CA 1
ATOM 554 C C . ILE A 1 73 ? 13.297 4.604 7.207 1.00 88.00 73 ILE A C 1
ATOM 556 O O . ILE A 1 73 ? 12.318 5.152 7.712 1.00 88.00 73 ILE A O 1
ATOM 560 N N . ASN A 1 74 ? 14.480 4.553 7.821 1.00 89.06 74 ASN A N 1
ATOM 561 C CA . ASN A 1 74 ? 14.714 5.117 9.149 1.00 89.06 74 ASN A CA 1
ATOM 562 C C . ASN A 1 74 ? 14.503 6.635 9.160 1.00 89.06 74 ASN A C 1
ATOM 564 O O . ASN A 1 74 ? 13.732 7.122 9.982 1.00 89.06 74 ASN A O 1
ATOM 568 N N . ILE A 1 75 ? 15.069 7.357 8.185 1.00 90.12 75 ILE A N 1
ATOM 569 C CA . ILE A 1 75 ? 14.854 8.806 8.029 1.00 90.12 75 ILE A CA 1
ATOM 570 C C . ILE A 1 75 ? 13.358 9.121 7.891 1.00 90.12 75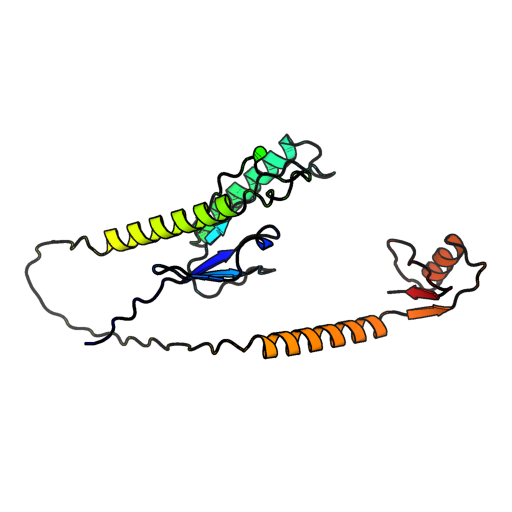 ILE A C 1
ATOM 572 O O . ILE A 1 75 ? 12.843 10.032 8.538 1.00 90.12 75 ILE A O 1
ATOM 576 N N . TYR A 1 76 ? 12.632 8.356 7.072 1.00 87.88 76 TYR A N 1
ATOM 577 C CA . TYR A 1 76 ? 11.189 8.533 6.918 1.00 87.88 76 TYR A CA 1
ATOM 578 C C . TYR A 1 76 ? 10.431 8.304 8.237 1.00 87.88 76 TYR A C 1
ATOM 580 O O . TYR A 1 76 ? 9.543 9.083 8.586 1.00 87.88 76 TYR A O 1
ATOM 588 N N . ASN A 1 77 ? 10.784 7.258 8.987 1.00 85.94 77 ASN A N 1
ATOM 589 C CA . ASN A 1 77 ? 10.158 6.942 10.269 1.00 85.94 77 ASN A CA 1
ATOM 590 C C . ASN A 1 77 ? 10.436 8.022 11.332 1.00 85.94 77 ASN A C 1
ATOM 592 O O . ASN A 1 77 ? 9.514 8.400 12.054 1.00 85.94 77 ASN A O 1
ATOM 596 N N . GLU A 1 78 ? 11.651 8.574 11.393 1.00 89.69 78 GLU A N 1
ATOM 597 C CA . GLU A 1 78 ? 12.007 9.707 12.267 1.00 89.69 78 GLU A CA 1
ATOM 598 C C . GLU A 1 78 ? 11.211 10.974 11.921 1.00 89.69 78 GLU A C 1
ATOM 600 O O . GLU A 1 78 ? 10.679 11.659 12.802 1.00 89.69 78 GLU A O 1
ATOM 605 N N . GLN A 1 79 ? 11.064 11.272 10.626 1.00 87.69 79 GLN A N 1
ATOM 606 C CA . GLN A 1 79 ? 10.239 12.389 10.159 1.00 87.69 79 GLN A CA 1
ATOM 607 C C . GLN A 1 79 ? 8.768 12.193 10.527 1.00 87.69 79 GLN A C 1
ATOM 609 O O . GLN A 1 79 ? 8.101 13.143 10.941 1.00 87.69 79 GLN A O 1
ATOM 614 N N . LEU A 1 80 ? 8.257 10.964 10.412 1.00 84.94 80 LEU A N 1
ATOM 615 C CA . LEU A 1 80 ? 6.882 10.650 10.778 1.00 84.94 80 LEU A CA 1
ATOM 616 C C . LEU A 1 80 ? 6.650 10.811 12.287 1.00 84.94 80 LEU A C 1
ATOM 618 O O . LEU A 1 80 ? 5.628 11.377 12.667 1.00 84.94 80 LEU A O 1
ATOM 622 N N . GLN A 1 81 ? 7.601 10.386 13.127 1.00 87.62 81 GLN A N 1
ATOM 623 C CA . GLN A 1 81 ? 7.582 10.614 14.581 1.00 87.62 81 GLN A CA 1
ATOM 624 C C . GLN A 1 81 ? 7.615 12.098 14.942 1.00 87.62 81 GLN A C 1
ATOM 626 O O . GLN A 1 81 ? 6.824 12.565 15.761 1.00 87.62 81 GLN A O 1
ATOM 631 N N . SER A 1 82 ? 8.475 12.870 14.284 1.00 90.38 82 SER A N 1
ATOM 632 C CA . SER A 1 82 ? 8.520 14.322 14.478 1.00 90.38 82 SER A CA 1
ATOM 633 C C . SER A 1 82 ? 7.174 14.964 14.118 1.00 90.38 82 SER A C 1
ATOM 635 O O . SER A 1 82 ? 6.627 15.771 14.870 1.00 90.38 82 SER A O 1
ATOM 637 N N . LEU A 1 83 ? 6.584 14.547 12.993 1.00 85.44 83 LEU A N 1
ATOM 638 C CA . LEU A 1 83 ? 5.278 15.028 12.553 1.00 85.44 83 LEU A CA 1
ATOM 639 C C . LEU A 1 83 ? 4.153 14.614 13.512 1.00 85.44 83 LEU A C 1
ATOM 641 O O . LEU A 1 83 ? 3.216 15.386 13.714 1.00 85.44 83 LEU A O 1
ATOM 645 N N . SER A 1 84 ? 4.231 13.425 14.112 1.00 87.25 84 SER A N 1
ATOM 646 C CA . SER A 1 84 ? 3.206 12.935 15.035 1.00 87.25 84 SER A CA 1
ATOM 647 C C . SER A 1 84 ? 3.133 13.750 16.312 1.00 87.25 84 SER A C 1
ATOM 649 O O . SER A 1 84 ? 2.031 14.031 16.780 1.00 87.25 84 SER A O 1
ATOM 651 N N . ALA A 1 85 ? 4.283 14.193 16.825 1.00 87.00 85 ALA A N 1
ATOM 652 C CA . ALA A 1 85 ? 4.348 15.106 17.959 1.00 87.00 85 ALA A CA 1
ATOM 653 C C . ALA A 1 85 ? 3.694 16.460 17.633 1.00 87.00 85 ALA A C 1
ATOM 655 O O . ALA A 1 85 ? 2.865 16.944 18.400 1.00 87.00 85 ALA A O 1
ATOM 656 N N . VAL A 1 86 ? 3.999 17.037 16.464 1.00 85.12 86 VAL A N 1
ATOM 657 C CA . VAL A 1 86 ? 3.445 18.335 16.030 1.00 85.12 86 VAL A CA 1
ATOM 658 C C . VAL A 1 86 ? 1.935 18.263 15.790 1.00 85.12 86 VAL A C 1
ATOM 660 O O . VAL A 1 86 ? 1.192 19.167 16.162 1.00 85.12 86 VAL A O 1
ATOM 663 N N . MET A 1 87 ? 1.471 17.185 15.162 1.00 81.75 87 MET A N 1
ATOM 664 C CA . MET A 1 87 ? 0.075 17.022 14.745 1.00 81.75 87 MET A CA 1
ATOM 665 C C . MET A 1 87 ? -0.783 16.278 15.778 1.00 81.75 87 MET A C 1
ATOM 667 O O . MET A 1 87 ? -1.964 16.037 15.524 1.00 81.75 87 MET A O 1
ATOM 671 N N . ASN A 1 88 ? -0.196 15.904 16.919 1.00 82.69 88 ASN A N 1
ATOM 672 C CA . ASN A 1 88 ? -0.829 15.165 18.009 1.00 82.69 88 ASN A CA 1
ATOM 673 C C . ASN A 1 88 ? -1.568 13.894 17.539 1.00 82.69 88 ASN A C 1
ATOM 675 O O . ASN A 1 88 ? -2.733 13.657 17.879 1.00 82.69 88 ASN A O 1
ATOM 679 N N . PHE A 1 89 ? -0.900 13.085 16.713 1.00 82.88 89 PHE A N 1
ATOM 680 C CA . PHE A 1 89 ? -1.369 11.741 16.374 1.00 82.88 89 PHE A CA 1
ATOM 681 C C . PHE A 1 89 ? -0.453 10.678 16.969 1.00 82.88 89 PHE A C 1
ATOM 683 O O . PHE A 1 89 ? 0.719 10.916 17.239 1.00 82.88 89 PHE A O 1
ATOM 690 N N . ASN A 1 90 ? -0.997 9.483 17.160 1.00 83.94 90 ASN A N 1
ATOM 691 C CA . ASN A 1 90 ? -0.257 8.368 17.723 1.00 83.94 90 ASN A CA 1
ATOM 692 C C . ASN A 1 90 ? 0.435 7.569 16.624 1.00 83.94 90 ASN A C 1
ATOM 694 O O . ASN A 1 90 ? -0.141 7.337 15.559 1.00 83.94 90 ASN A O 1
ATOM 698 N N . ILE A 1 91 ? 1.637 7.081 16.909 1.00 84.62 91 ILE A N 1
ATOM 699 C CA . ILE A 1 91 ? 2.331 6.134 16.043 1.00 84.62 91 ILE A CA 1
ATOM 700 C C . ILE A 1 91 ? 2.301 4.743 16.662 1.00 84.62 91 ILE A C 1
ATOM 702 O O . ILE A 1 91 ? 2.624 4.554 17.830 1.00 84.62 91 ILE A O 1
ATOM 706 N N . LEU A 1 92 ? 1.922 3.769 15.842 1.00 84.88 92 LEU A N 1
ATOM 707 C CA . LEU A 1 92 ? 1.960 2.348 16.145 1.00 84.88 92 LEU A CA 1
ATOM 708 C C . LEU A 1 92 ? 3.207 1.739 15.505 1.00 84.88 92 LEU A C 1
ATOM 710 O O . LEU A 1 92 ? 3.345 1.752 14.279 1.00 84.88 92 LEU A O 1
ATOM 714 N N . ASN A 1 93 ? 4.098 1.188 16.328 1.00 83.44 93 ASN A N 1
ATOM 715 C CA . ASN A 1 93 ? 5.216 0.387 15.847 1.00 83.44 93 ASN A CA 1
ATOM 716 C C . ASN A 1 93 ? 4.845 -1.096 15.911 1.00 83.44 93 ASN A C 1
ATOM 718 O O . ASN A 1 93 ? 4.710 -1.667 16.994 1.00 83.44 93 ASN A O 1
ATOM 722 N N . PHE A 1 94 ? 4.671 -1.718 14.750 1.00 82.94 94 PHE A N 1
ATOM 723 C CA . PHE A 1 94 ? 4.539 -3.164 14.671 1.00 82.94 94 PHE A CA 1
ATOM 724 C C . PHE A 1 94 ? 5.937 -3.772 14.661 1.00 82.94 94 PHE A C 1
ATOM 726 O O . PHE A 1 94 ? 6.741 -3.426 13.800 1.00 82.94 94 PHE A O 1
ATOM 733 N N . HIS A 1 95 ? 6.217 -4.702 15.577 1.00 86.19 95 HIS A N 1
ATOM 734 C CA . HIS A 1 95 ? 7.494 -5.421 15.632 1.00 86.19 95 HIS A CA 1
ATOM 735 C C . HIS A 1 95 ? 7.604 -6.442 14.477 1.00 86.19 95 HIS A C 1
ATOM 737 O O . HIS A 1 95 ? 7.608 -7.663 14.658 1.00 86.19 95 HIS A O 1
ATOM 743 N N . ILE A 1 96 ? 7.633 -5.928 13.249 1.00 87.75 96 ILE A N 1
ATOM 744 C CA . ILE A 1 96 ? 7.779 -6.687 12.014 1.00 87.75 96 ILE A CA 1
ATOM 745 C C . ILE A 1 96 ? 9.268 -6.777 11.694 1.00 87.75 96 ILE A C 1
ATOM 747 O O . ILE A 1 96 ? 9.962 -5.768 11.676 1.00 87.75 96 ILE A O 1
ATOM 751 N N . THR A 1 97 ? 9.757 -7.990 11.452 1.00 91.19 97 THR A N 1
ATOM 752 C CA . THR A 1 97 ? 11.141 -8.277 11.060 1.00 91.19 97 THR A CA 1
ATOM 753 C C . THR A 1 97 ? 11.150 -8.861 9.647 1.00 91.19 97 THR A C 1
ATOM 755 O O . THR A 1 97 ? 10.093 -9.204 9.111 1.00 91.19 97 THR A O 1
ATOM 758 N N . ASN A 1 98 ? 12.329 -9.036 9.044 1.00 91.00 98 ASN A N 1
ATOM 759 C CA . ASN A 1 98 ? 12.454 -9.625 7.702 1.00 91.00 98 ASN A CA 1
ATOM 760 C C . ASN A 1 98 ? 11.835 -11.034 7.608 1.00 91.00 98 ASN A C 1
ATOM 762 O O . ASN A 1 98 ? 11.285 -11.402 6.575 1.00 91.00 98 ASN A O 1
ATOM 766 N N . ASN A 1 99 ? 11.808 -11.787 8.714 1.00 94.75 99 ASN A N 1
ATOM 767 C CA . ASN A 1 99 ? 11.182 -13.116 8.787 1.00 94.75 99 ASN A CA 1
ATOM 768 C C . ASN A 1 99 ? 9.652 -13.081 8.636 1.00 94.75 99 ASN A C 1
ATOM 770 O O . ASN A 1 99 ? 9.020 -14.118 8.403 1.00 94.75 99 ASN A O 1
ATOM 774 N N . HIS A 1 100 ? 9.054 -11.898 8.792 1.00 93.81 100 HIS A N 1
ATOM 775 C CA . HIS A 1 100 ? 7.625 -11.676 8.628 1.00 93.81 100 HIS A CA 1
ATOM 776 C C . HIS A 1 100 ? 7.227 -11.313 7.193 1.00 93.81 100 HIS A C 1
ATOM 778 O O . HIS A 1 100 ? 6.033 -11.262 6.888 1.00 93.81 100 HIS A O 1
ATOM 784 N N . LEU A 1 101 ? 8.191 -11.075 6.304 1.00 91.81 101 LEU A N 1
ATOM 785 C CA . LEU A 1 101 ? 7.925 -10.677 4.927 1.00 91.81 101 LEU A CA 1
ATOM 786 C C . LEU A 1 101 ? 7.602 -11.881 4.031 1.00 91.81 101 LEU A C 1
ATOM 788 O O . LEU A 1 101 ? 7.973 -13.025 4.296 1.00 91.81 101 LEU A O 1
ATOM 792 N N . ALA A 1 102 ? 6.841 -11.618 2.975 1.00 91.94 102 ALA A N 1
ATOM 793 C CA . ALA A 1 102 ? 6.586 -12.537 1.882 1.00 91.94 102 ALA A CA 1
ATOM 794 C C . ALA A 1 102 ? 7.832 -12.667 0.993 1.00 91.94 102 ALA A C 1
ATOM 796 O O . ALA A 1 102 ? 8.794 -11.917 1.128 1.00 91.94 102 ALA A O 1
ATOM 797 N N . GLN A 1 103 ? 7.787 -13.586 0.026 1.00 94.38 103 GLN A N 1
ATOM 798 C CA . GLN A 1 103 ? 8.902 -13.833 -0.901 1.00 94.38 103 GLN A CA 1
ATOM 799 C C . GLN A 1 103 ? 9.330 -12.601 -1.713 1.00 94.38 103 GLN A C 1
ATOM 801 O O . GLN A 1 103 ? 10.439 -12.564 -2.236 1.00 94.38 103 GLN A O 1
ATOM 806 N N . ASP A 1 104 ? 8.467 -11.592 -1.842 1.00 91.44 104 ASP A N 1
ATOM 807 C CA . ASP A 1 104 ? 8.801 -10.353 -2.542 1.00 91.44 104 ASP A CA 1
ATOM 808 C C . ASP A 1 104 ? 9.562 -9.331 -1.690 1.00 91.44 104 ASP A C 1
ATOM 810 O O . ASP A 1 104 ? 9.887 -8.256 -2.204 1.00 91.44 104 ASP A O 1
ATOM 814 N N . ASN A 1 105 ? 9.843 -9.657 -0.422 1.00 90.44 105 ASN A N 1
ATOM 815 C CA . ASN A 1 105 ? 10.581 -8.834 0.534 1.00 90.44 105 ASN A CA 1
ATOM 816 C C . ASN A 1 105 ? 10.015 -7.412 0.707 1.00 90.44 105 ASN A C 1
ATOM 818 O O . ASN A 1 105 ? 10.741 -6.493 1.089 1.00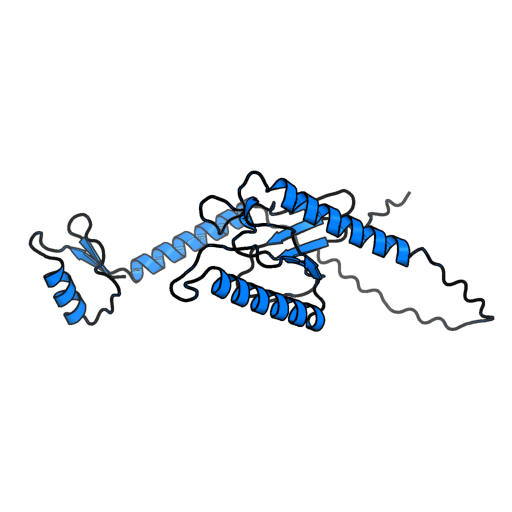 90.44 105 ASN A O 1
ATOM 822 N N . MET A 1 106 ? 8.725 -7.219 0.409 1.00 87.00 106 MET A N 1
ATOM 823 C CA . MET A 1 106 ? 8.019 -5.946 0.589 1.00 87.00 106 MET A CA 1
ATOM 824 C C . MET A 1 106 ? 6.736 -6.096 1.390 1.00 87.00 106 MET A C 1
ATOM 826 O O . MET A 1 106 ? 6.394 -5.219 2.175 1.00 87.00 106 MET A O 1
ATOM 830 N N . HIS A 1 107 ? 5.975 -7.162 1.152 1.00 86.81 107 HIS A N 1
ATOM 831 C CA . HIS A 1 107 ? 4.692 -7.350 1.816 1.00 86.81 107 HIS A CA 1
ATOM 832 C C . HIS A 1 107 ? 4.857 -8.248 3.031 1.00 86.81 107 HIS A C 1
ATOM 834 O O . HIS A 1 107 ? 5.669 -9.164 3.023 1.00 86.81 107 HIS A O 1
ATOM 840 N N . ILE A 1 108 ? 4.037 -8.044 4.061 1.00 88.31 108 ILE A N 1
ATOM 841 C CA . ILE A 1 108 ? 3.947 -9.004 5.162 1.00 88.31 108 ILE A CA 1
ATOM 842 C C . ILE A 1 108 ? 3.330 -10.296 4.636 1.00 88.31 108 ILE A C 1
ATOM 844 O O . ILE A 1 108 ? 2.308 -10.282 3.943 1.00 88.31 108 ILE A O 1
ATOM 848 N N . HIS A 1 109 ? 3.944 -11.424 4.976 1.00 92.25 109 HIS A N 1
ATOM 849 C CA . HIS A 1 109 ? 3.417 -12.731 4.631 1.00 92.25 109 HIS A CA 1
ATOM 850 C C . HIS A 1 109 ? 2.067 -12.947 5.329 1.00 92.25 109 HIS A C 1
ATOM 852 O O . HIS A 1 109 ? 1.944 -12.742 6.536 1.00 92.25 109 HIS A O 1
ATOM 858 N N . PHE A 1 110 ? 1.058 -13.425 4.593 1.00 89.19 110 PHE A N 1
ATOM 859 C CA . PHE A 1 110 ? -0.327 -13.528 5.082 1.00 89.19 110 PHE A CA 1
ATOM 860 C C . PHE A 1 110 ? -0.464 -14.298 6.409 1.00 89.19 110 PHE A C 1
ATOM 862 O O . PHE A 1 110 ? -1.311 -13.960 7.230 1.00 89.19 110 PHE A O 1
ATOM 869 N N . ARG A 1 111 ? 0.396 -15.300 6.642 1.00 94.94 111 ARG A N 1
ATOM 870 C CA . ARG A 1 111 ? 0.465 -16.076 7.895 1.00 94.94 111 ARG A CA 1
ATOM 871 C C . ARG A 1 111 ? 0.695 -15.233 9.158 1.00 94.94 111 ARG A C 1
ATOM 873 O O . ARG A 1 111 ? 0.346 -15.678 10.238 1.00 94.94 111 ARG A O 1
ATOM 880 N N . PHE A 1 112 ? 1.271 -14.035 9.036 1.00 92.00 112 PHE A N 1
ATOM 881 C CA . PHE A 1 112 ? 1.516 -13.123 10.161 1.00 92.00 112 PHE A CA 1
ATOM 882 C C . PHE A 1 112 ? 0.441 -12.041 10.301 1.00 92.00 112 PHE A C 1
ATOM 884 O O . PHE A 1 112 ? 0.619 -11.072 11.035 1.00 92.00 112 PHE A O 1
ATOM 891 N N . ARG A 1 113 ? -0.694 -12.182 9.610 1.00 85.31 113 ARG A N 1
ATOM 892 C CA . ARG A 1 113 ? -1.819 -11.249 9.723 1.00 85.31 113 ARG A CA 1
ATOM 893 C C . ARG A 1 113 ? -2.304 -11.106 11.166 1.00 85.31 113 ARG A C 1
ATOM 895 O O . ARG A 1 113 ? -2.539 -9.985 11.613 1.00 85.31 113 ARG A O 1
ATOM 902 N N . ASP A 1 114 ? -2.414 -12.219 11.883 1.00 86.69 114 ASP A N 1
ATOM 903 C CA . ASP A 1 114 ? -2.916 -12.223 13.259 1.00 86.69 114 ASP A CA 1
ATOM 904 C C . ASP A 1 114 ? -1.959 -11.504 14.211 1.00 86.69 114 ASP A C 1
ATOM 906 O O . ASP A 1 114 ? -2.407 -10.838 15.136 1.00 86.69 114 ASP A O 1
ATOM 910 N N . LEU A 1 115 ? -0.651 -11.530 13.932 1.00 88.31 115 LEU A N 1
ATOM 911 C CA . LEU A 1 115 ? 0.338 -10.759 14.685 1.00 88.31 115 LEU A CA 1
ATOM 912 C C . LEU A 1 115 ? 0.043 -9.257 14.600 1.00 88.31 115 LEU A C 1
ATOM 914 O O . LEU A 1 115 ? -0.013 -8.598 15.635 1.00 88.31 115 LEU A O 1
ATOM 918 N N . ILE A 1 116 ? -0.217 -8.724 13.398 1.00 84.19 116 ILE A N 1
ATOM 919 C CA . ILE A 1 116 ? -0.567 -7.303 13.221 1.00 84.19 116 ILE A CA 1
ATOM 920 C C . ILE A 1 116 ? -1.862 -6.979 13.969 1.00 84.19 116 ILE A C 1
ATOM 922 O O . ILE A 1 116 ? -1.927 -5.988 14.693 1.00 84.19 116 ILE A O 1
ATOM 926 N N . ILE A 1 117 ? -2.894 -7.812 13.804 1.00 83.06 117 ILE A N 1
ATOM 927 C CA . ILE A 1 117 ? -4.197 -7.601 14.446 1.00 83.06 117 ILE A CA 1
ATOM 928 C C . ILE A 1 117 ? -4.043 -7.590 15.971 1.00 83.06 117 ILE A C 1
ATOM 930 O O . ILE A 1 117 ? -4.524 -6.665 16.620 1.00 83.06 117 ILE A O 1
ATOM 934 N N . ASN A 1 118 ? -3.312 -8.551 16.533 1.00 86.12 118 ASN A N 1
ATOM 935 C CA . ASN A 1 118 ? -3.069 -8.635 17.970 1.00 86.12 118 ASN A CA 1
ATOM 936 C C . ASN A 1 118 ? -2.251 -7.446 18.480 1.00 86.12 118 ASN A C 1
ATOM 938 O O . ASN A 1 118 ? -2.565 -6.909 19.535 1.00 86.12 118 ASN A O 1
ATOM 942 N N . SER A 1 119 ? -1.255 -6.965 17.726 1.00 85.75 119 SER A N 1
ATOM 943 C CA . SER A 1 119 ? -0.536 -5.737 18.089 1.00 85.75 119 SER A CA 1
ATOM 944 C C . SER A 1 119 ? -1.455 -4.512 18.129 1.00 85.75 119 SER A C 1
ATOM 946 O O . SER A 1 119 ? -1.334 -3.692 19.036 1.00 85.75 119 SER A O 1
ATOM 948 N N . ILE A 1 120 ? -2.394 -4.392 17.181 1.00 82.50 120 ILE A N 1
ATOM 949 C CA . ILE A 1 120 ? -3.393 -3.312 17.176 1.00 82.50 120 ILE A CA 1
ATOM 950 C C . ILE A 1 120 ? -4.307 -3.416 18.401 1.00 82.50 120 ILE A C 1
ATOM 952 O O . ILE A 1 120 ? -4.541 -2.412 19.072 1.00 82.50 120 ILE A O 1
ATOM 956 N N . ILE A 1 121 ? -4.822 -4.615 18.688 1.00 84.31 121 ILE A N 1
ATOM 957 C CA . ILE A 1 121 ? -5.712 -4.866 19.830 1.00 84.31 121 ILE A CA 1
ATOM 958 C C . ILE A 1 121 ? -4.998 -4.523 21.137 1.00 84.31 121 ILE A C 1
ATOM 960 O O . ILE A 1 121 ? -5.480 -3.671 21.878 1.00 84.31 121 ILE A O 1
ATOM 964 N N . ASN A 1 122 ? -3.811 -5.093 21.357 1.00 86.75 122 ASN A N 1
ATOM 965 C CA . ASN A 1 122 ? -3.023 -4.875 22.568 1.00 86.75 122 ASN A CA 1
ATOM 966 C C . ASN A 1 122 ? -2.727 -3.390 22.798 1.00 86.75 122 ASN A C 1
ATOM 968 O O . ASN A 1 122 ? -2.825 -2.911 23.924 1.00 86.75 122 ASN A O 1
ATOM 972 N N . TYR A 1 123 ? -2.402 -2.646 21.736 1.00 85.81 123 TYR A N 1
ATOM 973 C CA . TYR A 1 123 ? -2.188 -1.208 21.844 1.00 85.81 123 TYR A CA 1
ATOM 974 C C . TYR A 1 123 ? -3.444 -0.469 22.318 1.00 85.81 123 TYR A C 1
ATOM 976 O O . TYR A 1 123 ? -3.376 0.340 23.242 1.00 85.81 123 TYR A O 1
ATOM 984 N N . PHE A 1 124 ? -4.601 -0.728 21.703 1.00 83.06 124 PHE A N 1
ATOM 985 C CA . PHE A 1 124 ? -5.828 -0.029 22.087 1.00 83.06 124 PHE A CA 1
ATOM 986 C C . PHE A 1 124 ? -6.340 -0.451 23.464 1.00 83.06 124 PHE A C 1
ATOM 988 O O . PHE A 1 124 ? -6.877 0.389 24.185 1.00 83.06 124 PHE A O 1
ATOM 995 N N . ASP A 1 125 ? -6.111 -1.698 23.870 1.00 84.56 125 ASP A N 1
ATOM 996 C CA . ASP A 1 125 ? -6.403 -2.149 25.228 1.00 84.56 125 ASP A CA 1
ATOM 997 C C . ASP A 1 125 ? -5.524 -1.429 26.259 1.00 84.56 125 ASP A C 1
ATOM 999 O O . ASP A 1 125 ? -6.048 -0.945 27.263 1.00 84.56 125 ASP A O 1
ATOM 1003 N N . GLN A 1 126 ? -4.226 -1.249 25.987 1.00 86.88 126 GLN A N 1
ATOM 1004 C CA . GLN A 1 126 ? -3.332 -0.454 26.841 1.00 86.88 126 GLN A CA 1
ATOM 1005 C C . GLN A 1 126 ? -3.781 1.009 26.937 1.00 86.88 126 GLN A C 1
ATOM 1007 O O . GLN A 1 126 ? -3.889 1.550 28.036 1.00 86.88 126 GLN A O 1
ATOM 1012 N N . VAL A 1 127 ? -4.109 1.640 25.803 1.00 83.31 127 VAL A N 1
ATOM 1013 C CA . VAL A 1 127 ? -4.611 3.024 25.779 1.00 83.31 127 VAL A CA 1
ATOM 1014 C C . VAL A 1 127 ? -5.894 3.158 26.603 1.00 83.31 127 VAL A C 1
ATOM 1016 O O . VAL A 1 127 ? -6.037 4.116 27.364 1.00 83.31 127 VAL A O 1
ATOM 1019 N N . ASN A 1 128 ? -6.816 2.199 26.491 1.00 80.00 128 ASN A N 1
ATOM 1020 C CA . ASN A 1 128 ? -8.050 2.198 27.274 1.00 80.00 128 ASN A CA 1
ATOM 1021 C C . ASN A 1 128 ? -7.771 2.053 28.776 1.00 80.00 128 ASN A C 1
ATOM 1023 O O . ASN A 1 128 ? -8.353 2.792 29.567 1.00 80.00 128 ASN A O 1
ATOM 1027 N N . GLN A 1 129 ? -6.846 1.173 29.170 1.00 84.81 129 GLN A N 1
ATOM 1028 C CA . GLN A 1 129 ? -6.445 1.015 30.572 1.00 84.81 129 GLN A CA 1
ATOM 1029 C C . GLN A 1 129 ? -5.848 2.307 31.149 1.00 84.81 129 GLN A C 1
ATOM 1031 O O . GLN A 1 129 ? -6.206 2.703 32.258 1.00 84.81 129 GLN A O 1
ATOM 1036 N N . THR A 1 130 ? -4.998 3.013 30.393 1.00 84.56 130 THR A N 1
ATOM 1037 C CA . THR A 1 130 ? -4.428 4.304 30.825 1.00 84.56 130 THR A CA 1
ATOM 1038 C C . THR A 1 130 ? -5.507 5.373 31.024 1.00 84.56 130 THR A C 1
ATOM 1040 O O . THR A 1 130 ? -5.458 6.138 31.992 1.00 84.56 130 THR A O 1
ATOM 1043 N N . ILE A 1 131 ? -6.507 5.421 30.137 1.00 79.38 131 ILE A N 1
ATOM 1044 C CA . ILE A 1 131 ? -7.638 6.351 30.260 1.00 79.38 131 ILE A CA 1
ATOM 1045 C C . ILE A 1 131 ? -8.453 6.032 31.519 1.00 79.38 131 ILE A C 1
ATOM 1047 O O . ILE A 1 131 ? -8.737 6.938 32.300 1.00 79.38 131 ILE A O 1
ATOM 1051 N N . SER A 1 132 ? -8.786 4.758 31.750 1.00 79.31 132 SER A N 1
ATOM 1052 C CA . SER A 1 132 ? -9.532 4.337 32.941 1.00 79.31 132 SER A CA 1
ATOM 1053 C C . SER A 1 132 ? -8.789 4.652 34.240 1.00 79.31 132 SER A C 1
ATOM 1055 O O . SER A 1 132 ? -9.410 5.134 35.182 1.00 79.31 132 SER A O 1
ATOM 1057 N N . ALA A 1 133 ? -7.468 4.454 34.285 1.00 81.06 133 ALA A N 1
ATOM 1058 C CA . ALA A 1 133 ? -6.660 4.771 35.462 1.00 81.06 133 ALA A CA 1
ATOM 1059 C C . ALA A 1 133 ? -6.625 6.278 35.773 1.00 81.06 133 ALA A C 1
ATOM 1061 O O . ALA A 1 133 ? -6.666 6.667 36.934 1.00 81.06 133 ALA A O 1
ATOM 1062 N N . THR A 1 134 ? -6.608 7.135 34.746 1.00 81.31 134 THR A N 1
ATOM 1063 C CA . THR A 1 134 ? -6.547 8.598 34.924 1.00 81.31 134 THR A CA 1
ATOM 1064 C C . THR A 1 134 ? -7.856 9.173 35.484 1.00 81.31 134 THR A C 1
ATOM 1066 O O . THR A 1 134 ? -7.839 10.187 36.173 1.00 81.31 134 THR A O 1
ATOM 1069 N N . ILE A 1 135 ? -8.998 8.529 35.218 1.00 77.31 135 ILE A N 1
ATOM 1070 C CA . ILE A 1 135 ? -10.321 8.997 35.670 1.00 77.31 135 ILE A CA 1
ATOM 1071 C C . ILE A 1 135 ? -10.577 8.661 37.152 1.00 77.31 135 ILE A C 1
ATOM 1073 O O . ILE A 1 135 ? -11.352 9.353 37.806 1.00 77.31 135 ILE A O 1
ATOM 1077 N N . ILE A 1 136 ? -9.932 7.622 37.695 1.00 70.75 136 ILE A N 1
ATOM 1078 C CA . ILE A 1 136 ? -10.241 7.074 39.031 1.00 70.75 136 ILE A CA 1
ATOM 1079 C C . ILE A 1 136 ? -9.255 7.563 40.105 1.00 70.75 136 ILE A C 1
ATOM 1081 O O . ILE A 1 136 ? -9.321 7.112 41.240 1.00 70.75 136 ILE A O 1
ATOM 1085 N N . THR A 1 137 ? -8.373 8.521 39.814 1.00 54.31 137 THR A N 1
ATOM 1086 C CA . THR A 1 137 ? -7.596 9.191 40.868 1.00 54.31 137 THR A CA 1
ATOM 1087 C C . THR A 1 137 ? -8.349 10.451 41.298 1.00 54.31 137 THR A C 1
ATOM 1089 O O . THR A 1 137 ? -8.098 11.518 40.730 1.00 54.31 137 THR A O 1
ATOM 1092 N N . PRO A 1 138 ? -9.299 10.387 42.259 1.00 58.31 138 PRO A N 1
ATOM 1093 C CA . PRO A 1 138 ? -9.850 11.593 42.841 1.00 58.31 138 PRO A CA 1
ATOM 1094 C C . PRO A 1 138 ? -8.676 12.336 43.457 1.00 58.31 138 PRO A C 1
ATOM 1096 O O . PRO A 1 138 ? -8.000 11.839 44.358 1.00 58.31 138 PRO A O 1
ATOM 1099 N N . THR A 1 139 ? -8.392 13.517 42.926 1.00 53.34 139 THR A N 1
ATOM 1100 C CA . THR A 1 139 ? -7.483 14.446 43.573 1.00 53.34 139 THR A CA 1
ATOM 1101 C C . THR A 1 139 ? -8.196 14.874 44.848 1.00 53.34 139 THR A C 1
ATOM 1103 O O . THR A 1 139 ? -8.995 15.806 44.850 1.00 53.34 139 THR A O 1
ATOM 1106 N N . SER A 1 140 ? -7.985 14.131 45.933 1.00 58.59 140 SER A N 1
ATOM 1107 C CA . SER A 1 140 ? -8.352 14.533 47.284 1.00 58.59 140 SER A CA 1
ATOM 1108 C C . SER A 1 140 ? -7.412 15.660 47.702 1.00 58.59 140 SER A C 1
ATOM 1110 O O . SER A 1 140 ? -6.584 15.510 48.595 1.00 58.59 140 SER A O 1
ATOM 1112 N N . THR A 1 141 ? -7.506 16.787 47.001 1.00 51.22 141 THR A N 1
ATOM 1113 C CA . THR A 1 141 ? -7.018 18.064 47.487 1.00 51.22 141 THR A CA 1
ATOM 1114 C C . THR A 1 141 ? -8.123 18.580 48.388 1.00 51.22 141 THR A C 1
ATOM 1116 O O . THR A 1 141 ? -9.131 19.116 47.936 1.00 51.22 141 THR A O 1
ATOM 1119 N N . SER A 1 142 ? -7.957 18.340 49.681 1.00 53.06 142 SER A N 1
ATOM 1120 C CA . SER A 1 142 ? -8.629 19.098 50.724 1.00 53.06 142 SER A CA 1
ATOM 1121 C C . SER A 1 142 ? -8.437 20.591 50.450 1.00 53.06 142 SER A C 1
ATOM 1123 O O . SER A 1 142 ? -7.331 21.108 50.606 1.00 53.06 142 SER A O 1
ATOM 1125 N N . ALA A 1 143 ? -9.495 21.277 50.034 1.00 61.16 143 ALA A N 1
ATOM 1126 C CA . ALA A 1 143 ? -9.553 22.727 50.064 1.00 61.16 143 ALA A CA 1
ATOM 1127 C C . ALA A 1 143 ? -10.927 23.145 50.583 1.00 61.16 143 ALA A C 1
ATOM 1129 O O . ALA A 1 143 ? -11.966 22.786 50.031 1.00 61.16 143 ALA A O 1
ATOM 1130 N N . THR A 1 144 ? -10.893 23.868 51.694 1.00 53.16 144 THR A N 1
ATOM 1131 C CA . THR A 1 144 ? -11.989 24.656 52.240 1.00 53.16 144 THR A CA 1
ATOM 1132 C C . THR A 1 144 ? -12.560 25.609 51.187 1.00 53.16 144 THR A C 1
ATOM 1134 O O . THR A 1 144 ? -11.856 26.507 50.734 1.00 53.16 144 THR A O 1
ATOM 1137 N N . ASP A 1 145 ? -13.858 25.433 50.931 1.00 52.94 145 ASP A N 1
ATOM 1138 C CA . ASP A 1 145 ? -14.879 26.488 50.819 1.00 52.94 145 ASP A CA 1
ATOM 1139 C C . ASP A 1 145 ? -14.952 27.362 49.536 1.00 52.94 145 ASP A C 1
ATOM 1141 O O . ASP A 1 145 ? -14.098 27.262 48.657 1.00 52.94 145 ASP A O 1
ATOM 1145 N N . PRO A 1 146 ? -16.072 28.086 49.296 1.0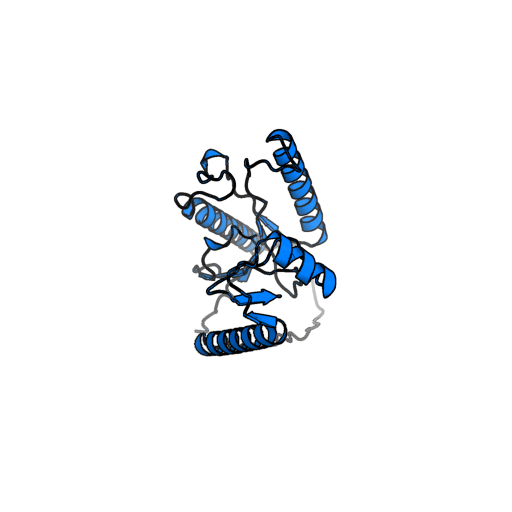0 68.44 146 PRO A N 1
ATOM 1146 C CA . PRO A 1 146 ? -17.052 27.614 48.322 1.00 68.44 146 PRO A CA 1
ATOM 1147 C C . PRO A 1 146 ? -17.438 28.673 47.271 1.00 68.44 146 PRO A C 1
ATOM 1149 O O . PRO A 1 146 ? -17.117 29.853 47.365 1.00 68.44 146 PRO A O 1
ATOM 1152 N N . THR A 1 147 ? -18.308 28.246 46.352 1.00 51.25 147 THR A N 1
ATOM 1153 C CA . THR A 1 147 ? -19.246 29.092 45.591 1.00 51.25 147 THR A CA 1
ATOM 1154 C C . THR A 1 147 ? -18.671 29.829 44.383 1.00 51.25 147 THR A C 1
ATOM 1156 O O . THR A 1 147 ? -18.021 30.857 44.514 1.00 51.25 147 THR A O 1
ATOM 1159 N N . SER A 1 148 ? -19.033 29.359 43.185 1.00 44.72 148 SER A N 1
ATOM 1160 C CA . SER A 1 148 ? -19.543 30.195 42.083 1.00 44.72 148 SER A CA 1
ATOM 1161 C C . SER A 1 148 ? -19.950 29.301 40.913 1.00 44.72 148 SER A C 1
ATOM 1163 O O . SER A 1 148 ? -19.126 28.764 40.179 1.00 44.72 148 SER A O 1
ATOM 1165 N N . SER A 1 149 ? -21.258 29.131 40.773 1.00 57.78 149 SER A N 1
ATOM 1166 C CA . SER A 1 149 ? -21.944 28.474 39.668 1.00 57.78 149 SER A CA 1
ATOM 1167 C C . SER A 1 149 ? -21.787 29.261 38.364 1.00 57.78 149 SER A C 1
ATOM 1169 O O . SER A 1 149 ? -22.279 30.385 38.275 1.00 57.78 149 SER A O 1
ATOM 1171 N N . LEU A 1 150 ? -21.207 28.649 37.329 1.00 43.50 150 LEU A N 1
ATOM 1172 C CA . LEU A 1 150 ? -21.395 29.083 35.943 1.00 43.50 150 LEU A CA 1
ATOM 1173 C C . LEU A 1 150 ? -21.562 27.853 35.040 1.00 43.50 150 LEU A C 1
ATOM 1175 O O . LEU A 1 150 ? -20.614 27.136 34.727 1.00 43.50 150 LEU A O 1
ATOM 1179 N N . SER A 1 151 ? -22.808 27.585 34.660 1.00 50.56 151 SER A N 1
ATOM 1180 C CA . SER A 1 151 ? -23.199 26.541 33.716 1.00 50.56 151 SER A CA 1
ATOM 1181 C C . SER A 1 151 ? -22.890 26.972 32.279 1.00 50.56 151 SER A C 1
ATOM 1183 O O . SER A 1 151 ? -23.457 27.958 31.806 1.00 50.56 151 SER A O 1
ATOM 1185 N N . LEU A 1 152 ? -22.039 26.217 31.574 1.00 41.03 152 LEU A N 1
ATOM 1186 C CA . LEU A 1 152 ? -21.857 26.335 30.123 1.00 41.03 152 LEU A CA 1
ATOM 1187 C C . LEU A 1 152 ? -22.770 25.348 29.369 1.00 41.03 152 LEU A C 1
ATOM 1189 O O . LEU A 1 152 ? -22.929 24.210 29.817 1.00 41.03 152 LEU A O 1
ATOM 1193 N N . PRO A 1 153 ? -23.331 25.741 28.211 1.00 42.00 153 PRO A N 1
ATOM 1194 C CA . PRO A 1 153 ? -24.265 24.919 27.457 1.00 42.00 153 PRO A CA 1
ATOM 1195 C C . PRO A 1 153 ? -23.528 23.857 26.630 1.00 42.00 153 PRO A C 1
ATOM 1197 O O . PRO A 1 153 ? -22.677 24.146 25.788 1.00 42.00 153 PRO A O 1
ATOM 1200 N N . SER A 1 154 ? -23.879 22.601 26.875 1.00 40.44 154 SER A N 1
ATOM 1201 C CA . SER A 1 154 ? -23.423 21.420 26.151 1.00 40.44 154 SER A CA 1
ATOM 1202 C C . SER A 1 154 ? -24.226 21.226 24.860 1.00 40.44 154 SER A C 1
ATOM 1204 O O . SER A 1 154 ? -25.115 20.381 24.780 1.00 40.44 154 SER A O 1
ATOM 1206 N N . ASP A 1 155 ? -23.869 21.968 23.811 1.00 41.97 155 ASP A N 1
ATOM 1207 C CA . ASP A 1 155 ? -24.369 21.731 22.450 1.00 41.97 155 ASP A CA 1
ATOM 1208 C C . ASP A 1 155 ? -23.623 20.555 21.790 1.00 41.97 155 ASP A C 1
ATOM 1210 O O . ASP A 1 155 ? -22.756 20.701 20.925 1.00 41.97 155 ASP A O 1
ATOM 1214 N N . GLN A 1 156 ? -23.962 19.335 22.213 1.00 41.06 156 GLN A N 1
ATOM 1215 C CA . GLN A 1 156 ? -23.582 18.114 21.504 1.00 41.06 156 GLN A CA 1
ATOM 1216 C C . GLN A 1 156 ? -24.625 17.802 20.430 1.00 41.06 156 GLN A C 1
ATOM 1218 O O . GLN A 1 156 ? -25.541 17.000 20.613 1.00 41.06 156 GLN A O 1
ATOM 1223 N N . THR A 1 157 ? -24.465 18.415 19.260 1.00 36.81 157 THR A N 1
ATOM 1224 C CA . THR A 1 157 ? -25.186 17.994 18.057 1.00 36.81 157 THR A CA 1
ATOM 1225 C C . THR A 1 157 ? -24.679 16.617 17.620 1.00 36.81 157 THR A C 1
ATOM 1227 O O . THR A 1 157 ? -23.656 16.462 16.952 1.00 36.81 157 THR A O 1
ATOM 1230 N N . ILE A 1 158 ? -25.411 15.577 18.018 1.00 44.06 158 ILE A N 1
ATOM 1231 C CA . ILE A 1 158 ? -25.222 14.193 17.578 1.00 44.06 158 ILE A CA 1
ATOM 1232 C C . ILE A 1 158 ? -25.474 14.140 16.065 1.00 44.06 158 ILE A C 1
ATOM 1234 O O . ILE A 1 158 ? -26.600 13.980 15.592 1.00 44.06 158 ILE A O 1
ATOM 1238 N N . ILE A 1 159 ? -24.410 14.273 15.268 1.00 41.00 159 ILE A N 1
ATOM 1239 C CA . ILE A 1 159 ? -24.475 14.068 13.821 1.00 41.00 159 ILE A CA 1
ATOM 1240 C C . ILE A 1 159 ? -24.621 12.564 13.576 1.00 41.00 159 ILE A C 1
ATOM 1242 O O . ILE A 1 159 ? -23.647 11.836 13.362 1.00 41.00 159 ILE A O 1
ATOM 1246 N N . ASN A 1 160 ? -25.870 12.101 13.575 1.00 41.16 160 ASN A N 1
ATOM 1247 C CA . ASN A 1 160 ? -26.279 10.790 13.089 1.00 41.16 160 ASN A CA 1
ATOM 1248 C C . ASN A 1 160 ? -25.993 10.701 11.580 1.00 41.16 160 ASN A C 1
ATOM 1250 O O . ASN A 1 160 ? -26.861 10.906 10.727 1.00 41.16 160 ASN A O 1
ATOM 1254 N N . LYS A 1 161 ? -24.734 10.423 11.217 1.00 49.81 161 LYS A N 1
ATOM 1255 C CA . LYS A 1 161 ? -24.347 10.146 9.831 1.00 49.81 161 LYS A CA 1
ATOM 1256 C C . LYS A 1 161 ? -24.982 8.818 9.433 1.00 49.81 161 LYS A C 1
ATOM 1258 O O . LYS A 1 161 ? -24.399 7.761 9.654 1.00 49.81 161 LYS A O 1
ATOM 1263 N N . LYS A 1 162 ? -26.180 8.888 8.837 1.00 54.66 162 LYS A N 1
ATOM 1264 C CA . LYS A 1 162 ? -26.873 7.759 8.202 1.00 54.66 162 LYS A CA 1
ATOM 1265 C C . LYS A 1 162 ? -25.881 7.033 7.292 1.00 54.66 162 LYS A C 1
ATOM 1267 O O . LYS A 1 162 ? -25.508 7.544 6.231 1.00 54.66 162 LYS A O 1
ATOM 1272 N N . SER A 1 163 ? -25.417 5.869 7.745 1.00 50.78 163 SER A N 1
ATOM 1273 C CA . SER A 1 163 ? -24.554 4.985 6.972 1.00 50.78 163 SER A CA 1
ATOM 1274 C C . SER A 1 163 ? -25.312 4.614 5.704 1.00 50.78 163 SER A C 1
ATOM 1276 O O . SER A 1 163 ? -26.382 4.007 5.756 1.00 50.78 163 SER A O 1
ATOM 1278 N N . LYS A 1 164 ? -24.829 5.083 4.552 1.00 67.19 164 LYS A N 1
ATOM 1279 C CA . LYS A 1 164 ? -25.480 4.788 3.276 1.00 67.19 164 LYS A CA 1
ATOM 1280 C C . LYS A 1 164 ? -25.319 3.297 3.023 1.00 67.19 164 LYS A C 1
ATOM 1282 O O . LYS A 1 164 ? -24.198 2.797 3.045 1.00 67.19 164 LYS A O 1
ATOM 1287 N N . SER A 1 165 ? -26.437 2.616 2.774 1.00 80.44 165 SER A N 1
ATOM 1288 C CA . SER A 1 165 ? -26.450 1.197 2.420 1.00 80.44 165 SER A CA 1
ATOM 1289 C C . SER A 1 165 ? -25.417 0.901 1.328 1.00 80.44 165 SER A C 1
ATOM 1291 O O . SER A 1 165 ? -25.257 1.679 0.381 1.00 80.44 165 SER A O 1
ATOM 1293 N N . ARG A 1 166 ? -24.727 -0.235 1.457 1.00 76.81 166 ARG A N 1
ATOM 1294 C CA . ARG A 1 166 ? -23.692 -0.712 0.527 1.00 76.81 166 ARG A CA 1
ATOM 1295 C C . ARG A 1 166 ? -24.171 -0.692 -0.929 1.00 76.81 166 ARG A C 1
ATOM 1297 O O . ARG A 1 166 ? -23.446 -0.221 -1.800 1.00 76.81 166 ARG A O 1
ATOM 1304 N N . ALA A 1 167 ? -25.446 -1.014 -1.159 1.00 82.12 167 ALA A N 1
ATOM 1305 C CA . ALA A 1 167 ? -26.087 -0.948 -2.472 1.00 82.12 167 ALA A CA 1
ATOM 1306 C C . ALA A 1 167 ? -26.052 0.460 -3.107 1.00 82.12 167 ALA A C 1
ATOM 1308 O O . ALA A 1 167 ? -25.876 0.610 -4.318 1.00 82.12 167 ALA A O 1
ATOM 1309 N N . VAL A 1 168 ? -26.176 1.519 -2.299 1.00 86.62 168 VAL A N 1
ATOM 1310 C CA . VAL A 1 168 ? -26.090 2.911 -2.772 1.00 86.62 168 VAL A CA 1
ATOM 1311 C C . VAL A 1 168 ? -24.656 3.260 -3.168 1.00 86.62 168 VAL A C 1
ATOM 1313 O O . VAL A 1 168 ? -24.444 3.971 -4.156 1.00 86.62 168 VAL A O 1
ATOM 1316 N N . LEU A 1 169 ? -23.668 2.766 -2.416 1.00 78.19 169 LEU A N 1
ATOM 1317 C CA . LEU A 1 169 ? -22.254 2.969 -2.725 1.00 78.19 169 LEU A CA 1
ATOM 1318 C C . LEU A 1 169 ? -21.871 2.248 -4.025 1.00 78.19 169 LEU A C 1
ATOM 1320 O O . LEU A 1 169 ? -21.267 2.859 -4.908 1.00 78.19 169 LEU A O 1
ATOM 1324 N N . ASP A 1 170 ? -22.311 1.001 -4.186 1.00 83.69 170 ASP A N 1
ATOM 1325 C CA . ASP A 1 170 ? -22.047 0.184 -5.373 1.00 83.69 170 ASP A CA 1
ATOM 1326 C C . ASP A 1 170 ? -22.675 0.799 -6.627 1.00 83.69 170 ASP A C 1
ATOM 1328 O O . ASP A 1 170 ? -22.014 0.929 -7.661 1.00 83.69 170 ASP A O 1
ATOM 1332 N N . ARG A 1 171 ? -23.912 1.308 -6.527 1.00 93.12 171 ARG A N 1
ATOM 1333 C CA . ARG A 1 171 ? -24.564 2.032 -7.630 1.00 93.12 171 ARG A CA 1
ATOM 1334 C C . ARG A 1 171 ? -23.781 3.284 -8.038 1.00 93.12 171 ARG A C 1
ATOM 1336 O O . ARG A 1 171 ? -23.642 3.560 -9.232 1.00 93.12 171 ARG A O 1
ATOM 1343 N N . LYS A 1 172 ? -23.248 4.041 -7.072 1.00 90.94 172 LYS A N 1
ATOM 1344 C CA . LYS A 1 172 ? -22.411 5.222 -7.352 1.00 90.94 172 LYS A CA 1
ATOM 1345 C C . LYS A 1 172 ? -21.083 4.844 -8.001 1.00 90.94 172 LYS A C 1
ATOM 1347 O O . LYS A 1 172 ? -20.693 5.485 -8.976 1.00 90.94 172 LYS A O 1
ATOM 1352 N N . ASN A 1 173 ? -20.422 3.804 -7.503 1.00 84.56 173 ASN A N 1
ATOM 1353 C CA . ASN A 1 173 ? -19.165 3.318 -8.063 1.00 84.56 173 ASN A CA 1
ATOM 1354 C C . ASN A 1 173 ? -19.355 2.801 -9.493 1.00 84.56 173 ASN A C 1
ATOM 1356 O O . ASN A 1 173 ? -18.586 3.184 -10.373 1.00 84.56 173 ASN A O 1
ATOM 1360 N N . LYS A 1 174 ? -20.431 2.048 -9.763 1.00 94.69 174 LYS A N 1
ATOM 1361 C CA . LYS A 1 174 ? -20.802 1.610 -11.118 1.00 94.69 174 LYS A CA 1
ATOM 1362 C C . LYS A 1 174 ? -21.020 2.798 -12.056 1.00 94.69 174 LYS A C 1
ATOM 1364 O O . LYS A 1 174 ? -20.453 2.832 -13.143 1.00 94.69 174 LYS A O 1
ATOM 1369 N N . LYS A 1 175 ? -21.765 3.823 -11.619 1.00 95.94 175 LYS A N 1
ATOM 1370 C CA . LYS A 1 175 ? -21.970 5.048 -12.413 1.00 95.94 175 LYS A CA 1
ATOM 1371 C C . LYS A 1 175 ? -20.649 5.767 -12.708 1.00 95.94 175 LYS A C 1
ATOM 1373 O O . LYS A 1 175 ? -20.426 6.187 -13.839 1.00 95.94 175 LYS A O 1
ATOM 1378 N N . ARG A 1 176 ? -19.759 5.883 -11.715 1.00 90.38 176 ARG A N 1
ATOM 1379 C CA . ARG A 1 176 ? -18.434 6.501 -11.884 1.00 90.38 176 ARG A CA 1
ATOM 1380 C C . ARG A 1 176 ? -17.558 5.706 -12.856 1.00 90.38 176 ARG A C 1
ATOM 1382 O O . ARG A 1 176 ? -16.875 6.312 -13.676 1.00 90.38 176 ARG A O 1
ATOM 1389 N N . PHE A 1 177 ? -17.596 4.375 -12.786 1.00 92.94 177 PHE A N 1
ATOM 1390 C CA . PHE A 1 177 ? -16.882 3.493 -13.707 1.00 92.94 177 PHE A CA 1
ATOM 1391 C C . PHE A 1 177 ? -17.359 3.670 -15.153 1.00 92.94 177 PHE A C 1
ATOM 1393 O O . PHE A 1 177 ? -16.532 3.896 -16.033 1.00 92.94 177 PHE A O 1
ATOM 1400 N N . GLU A 1 178 ? -18.672 3.662 -15.400 1.00 95.94 178 GLU A N 1
ATOM 1401 C CA . GLU A 1 178 ? -19.217 3.875 -16.750 1.00 95.94 178 GLU A CA 1
ATOM 1402 C C . GLU A 1 178 ? -18.885 5.274 -17.294 1.00 95.94 178 GLU A C 1
ATOM 1404 O O . GLU A 1 178 ? -18.503 5.418 -18.453 1.00 95.94 178 GLU A O 1
ATOM 1409 N N . GLN A 1 179 ? -18.919 6.312 -16.451 1.00 94.12 179 GLN A N 1
ATOM 1410 C CA . GLN A 1 179 ? -18.485 7.657 -16.849 1.00 94.12 179 GLN A CA 1
ATOM 1411 C C . GLN A 1 179 ? -16.996 7.708 -17.218 1.00 94.12 179 GLN A C 1
ATOM 1413 O O . GLN A 1 179 ? -16.627 8.318 -18.220 1.00 94.12 179 GLN A O 1
ATOM 1418 N N . LEU A 1 180 ? -16.131 7.060 -16.432 1.00 84.31 180 LEU A N 1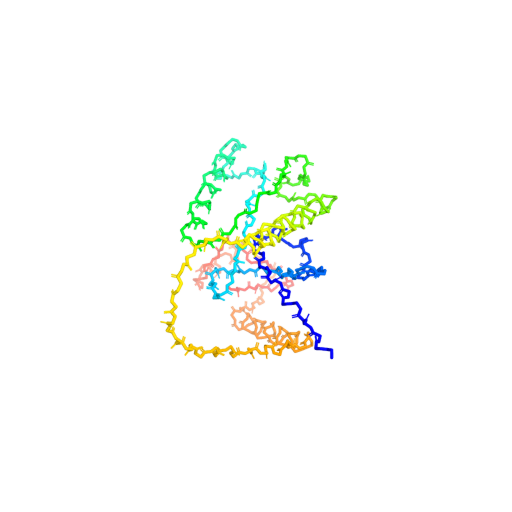
ATOM 1419 C CA . LEU A 1 180 ? -14.702 6.940 -16.740 1.00 84.31 180 LEU A CA 1
ATOM 1420 C C . LEU A 1 180 ? -14.468 6.168 -18.041 1.00 84.31 180 LEU A C 1
ATOM 1422 O O . LEU A 1 180 ? -13.598 6.542 -18.824 1.00 84.31 180 LEU A O 1
ATOM 1426 N N . LYS A 1 181 ? -15.251 5.116 -18.287 1.00 90.19 181 LYS A N 1
ATOM 1427 C CA . LYS A 1 181 ? -15.201 4.321 -19.515 1.00 90.19 181 LYS A CA 1
ATOM 1428 C C . LYS A 1 181 ? -15.587 5.153 -20.739 1.00 90.19 181 LYS A C 1
ATOM 1430 O O . LYS A 1 181 ? -14.853 5.121 -21.722 1.00 90.19 181 LYS A O 1
ATOM 1435 N N . LEU A 1 182 ? -16.662 5.940 -20.658 1.00 89.31 182 LEU A N 1
ATOM 1436 C CA . LEU A 1 182 ? -17.082 6.859 -21.724 1.00 89.31 182 LEU A CA 1
ATOM 1437 C C . LEU A 1 182 ? -16.031 7.939 -21.996 1.00 89.31 182 LEU A C 1
ATOM 1439 O O . LEU A 1 182 ? -15.644 8.129 -23.144 1.00 89.31 182 LEU A O 1
ATOM 1443 N N . LYS A 1 183 ? -15.490 8.581 -20.951 1.00 82.19 183 LYS A N 1
ATOM 1444 C CA . LYS A 1 183 ? -14.397 9.556 -21.110 1.00 82.19 183 LYS A CA 1
ATOM 1445 C C . LYS A 1 183 ? -13.179 8.929 -21.782 1.00 82.19 183 LYS A C 1
ATOM 1447 O O . LYS A 1 183 ? -12.641 9.486 -22.729 1.00 82.19 183 LYS A O 1
ATOM 1452 N N . ARG A 1 184 ? -12.766 7.733 -21.348 1.00 81.62 184 ARG A N 1
ATOM 1453 C CA . ARG A 1 184 ? -11.668 7.006 -22.002 1.00 81.62 184 ARG A CA 1
ATOM 1454 C C . ARG A 1 184 ? -11.970 6.731 -23.470 1.00 81.62 184 ARG A C 1
ATOM 1456 O O . ARG A 1 184 ? -11.079 6.898 -24.286 1.00 81.62 184 ARG A O 1
ATOM 1463 N N . GLN A 1 185 ? -13.197 6.349 -23.820 1.00 82.31 185 GLN A N 1
ATOM 1464 C CA . GLN A 1 185 ? -13.585 6.138 -25.219 1.00 82.31 185 GLN A CA 1
ATOM 1465 C C . GLN A 1 185 ? -13.528 7.425 -26.049 1.00 82.31 185 GLN A C 1
ATOM 1467 O O . GLN A 1 185 ? -13.100 7.358 -27.192 1.00 82.31 185 GLN A O 1
ATOM 1472 N N . GLN A 1 186 ? -13.895 8.576 -25.477 1.00 82.88 186 GLN A N 1
ATOM 1473 C CA . GLN A 1 186 ? -13.800 9.879 -26.149 1.00 82.88 186 GLN A CA 1
ATOM 1474 C C . GLN A 1 186 ? -12.351 10.304 -26.415 1.00 82.88 186 GLN A C 1
ATOM 1476 O O . GLN A 1 186 ? -12.075 10.916 -27.440 1.00 82.88 186 GLN A O 1
ATOM 1481 N N . HIS A 1 187 ? -11.428 9.955 -25.517 1.00 82.88 187 HIS A N 1
ATOM 1482 C CA . HIS A 1 187 ? -10.005 10.271 -25.663 1.00 82.88 187 HIS A CA 1
ATOM 1483 C C . HIS A 1 187 ? -9.194 9.170 -26.365 1.00 82.88 187 HIS A C 1
ATOM 1485 O O . HIS A 1 187 ? -8.038 9.393 -26.697 1.00 82.88 187 HIS A O 1
ATOM 1491 N N . THR A 1 188 ? -9.783 7.996 -26.624 1.00 85.88 188 THR A N 1
ATOM 1492 C CA . THR A 1 188 ? -9.099 6.903 -27.327 1.00 85.88 188 THR A CA 1
ATOM 1493 C C . THR A 1 188 ? -9.464 6.917 -28.805 1.00 85.88 188 THR A C 1
ATOM 1495 O O . THR A 1 188 ? -10.556 6.491 -29.189 1.00 85.88 188 THR A O 1
ATOM 1498 N N . ILE A 1 189 ? -8.526 7.306 -29.660 1.00 88.12 189 ILE A N 1
ATOM 1499 C CA . ILE A 1 189 ? -8.689 7.199 -31.108 1.00 88.12 189 ILE A CA 1
ATOM 1500 C C . ILE A 1 189 ? -8.354 5.763 -31.525 1.00 88.12 189 ILE A C 1
ATOM 1502 O O . ILE A 1 189 ? -7.259 5.254 -31.279 1.00 88.12 189 ILE A O 1
ATOM 1506 N N . LYS A 1 190 ? -9.307 5.085 -32.171 1.00 90.69 190 LYS A N 1
ATOM 1507 C CA . LYS A 1 190 ? -9.092 3.760 -32.768 1.00 90.69 190 LYS A CA 1
ATOM 1508 C C . LYS A 1 190 ? -8.880 3.911 -34.267 1.00 90.69 190 LYS A C 1
ATOM 1510 O O . LYS A 1 190 ? -9.751 4.433 -34.958 1.00 90.69 190 LYS A O 1
ATOM 1515 N N . ARG A 1 191 ? -7.756 3.413 -34.782 1.00 92.19 191 ARG A N 1
ATOM 1516 C CA . ARG A 1 191 ? -7.464 3.392 -36.221 1.00 92.19 191 ARG A CA 1
ATOM 1517 C C . ARG A 1 191 ? -7.240 1.967 -36.691 1.00 92.19 191 ARG A C 1
ATOM 1519 O O . ARG A 1 191 ? -6.461 1.230 -36.094 1.00 92.19 191 ARG A O 1
ATOM 1526 N N . LYS A 1 192 ? -7.932 1.579 -37.761 1.00 95.06 192 LYS A N 1
ATOM 1527 C CA . LYS A 1 192 ? -7.645 0.330 -38.467 1.00 95.06 192 LYS A CA 1
ATOM 1528 C C . LYS A 1 192 ? -6.361 0.543 -39.263 1.00 95.06 192 LYS A C 1
ATOM 1530 O O . LYS A 1 192 ? -6.274 1.511 -40.011 1.00 95.06 192 LYS A O 1
ATOM 1535 N N . ILE A 1 193 ? -5.384 -0.329 -39.068 1.00 94.50 193 ILE A N 1
ATOM 1536 C CA . ILE A 1 193 ? -4.082 -0.249 -39.729 1.00 94.50 193 ILE A CA 1
ATOM 1537 C C . ILE A 1 193 ? -3.897 -1.434 -40.671 1.00 94.50 193 ILE A C 1
ATOM 1539 O O . ILE A 1 193 ? -4.518 -2.489 -40.502 1.00 94.50 193 ILE A O 1
ATOM 1543 N N . HIS A 1 194 ? -3.073 -1.255 -41.700 1.00 95.19 194 HIS A N 1
ATOM 1544 C CA . HIS A 1 194 ? -2.802 -2.321 -42.654 1.00 95.19 194 HIS A CA 1
ATOM 1545 C C . HIS A 1 194 ? -1.920 -3.404 -42.018 1.00 95.19 194 HIS A C 1
ATOM 1547 O O . HIS A 1 194 ? -1.143 -3.136 -41.107 1.00 95.19 194 HIS A O 1
ATOM 1553 N N . HIS A 1 195 ? -2.021 -4.645 -42.498 1.00 93.38 195 HIS A N 1
ATOM 1554 C CA . HIS A 1 195 ? -1.287 -5.775 -41.914 1.00 93.38 195 HIS A CA 1
ATOM 1555 C C . HIS A 1 195 ? 0.238 -5.680 -42.092 1.00 93.38 195 HIS A C 1
ATOM 1557 O O . HIS A 1 195 ? 0.973 -6.336 -41.368 1.00 93.38 195 HIS A O 1
ATOM 1563 N N . GLN A 1 196 ? 0.700 -4.853 -43.031 1.00 95.00 196 GLN A N 1
ATOM 1564 C CA . GLN A 1 196 ? 2.120 -4.592 -43.281 1.00 95.00 196 GLN A CA 1
ATOM 1565 C C . GLN A 1 196 ? 2.711 -3.520 -42.352 1.00 95.00 196 GLN A C 1
ATOM 1567 O O . GLN A 1 196 ? 3.902 -3.236 -42.431 1.00 95.00 196 GLN A O 1
ATOM 1572 N N . TRP A 1 197 ? 1.900 -2.891 -41.493 1.00 95.56 197 TRP A N 1
ATOM 1573 C CA . TRP A 1 197 ? 2.400 -1.878 -40.568 1.00 95.56 197 TRP A CA 1
ATOM 1574 C C . TRP A 1 197 ? 3.307 -2.525 -39.527 1.00 95.56 197 TRP A C 1
ATOM 1576 O O . TRP A 1 197 ? 2.861 -3.276 -38.660 1.00 95.56 197 TRP A O 1
ATOM 1586 N N . THR A 1 198 ? 4.593 -2.208 -39.618 1.00 94.44 198 THR A N 1
ATOM 1587 C CA . THR A 1 198 ? 5.593 -2.590 -38.629 1.00 94.44 198 THR A CA 1
ATOM 1588 C C . THR A 1 198 ? 5.557 -1.628 -37.442 1.00 94.44 198 THR A C 1
ATOM 1590 O O . THR A 1 198 ? 4.995 -0.532 -37.503 1.00 94.44 198 THR A O 1
ATO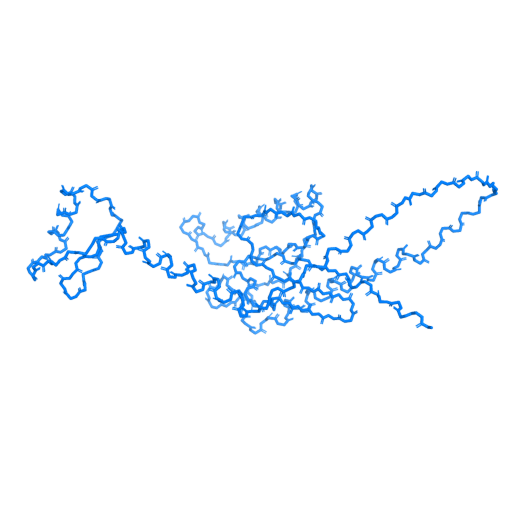M 1593 N N . ALA A 1 199 ? 6.207 -2.015 -36.346 1.00 92.12 199 ALA A N 1
ATOM 1594 C CA . ALA A 1 199 ? 6.400 -1.150 -35.186 1.00 92.12 199 ALA A CA 1
ATOM 1595 C C . ALA A 1 199 ? 7.061 0.199 -35.549 1.00 92.12 199 ALA A C 1
ATOM 1597 O O . ALA A 1 199 ? 6.708 1.223 -34.969 1.00 92.12 199 ALA A O 1
ATOM 1598 N N . ALA A 1 200 ? 7.984 0.210 -36.518 1.00 95.50 200 ALA A N 1
ATOM 1599 C CA . ALA A 1 200 ? 8.646 1.424 -36.996 1.00 95.50 200 ALA A CA 1
ATOM 1600 C C . ALA A 1 200 ? 7.674 2.364 -37.727 1.00 95.50 200 ALA A C 1
ATOM 1602 O O . ALA A 1 200 ? 7.606 3.540 -37.388 1.00 95.50 200 ALA A O 1
ATOM 1603 N N . LEU A 1 201 ? 6.849 1.830 -38.634 1.00 95.62 201 LEU A N 1
ATOM 1604 C CA . LEU A 1 201 ? 5.837 2.614 -39.355 1.00 95.62 201 LEU A CA 1
ATOM 1605 C C . LEU A 1 201 ? 4.773 3.192 -38.413 1.00 95.62 201 LEU A C 1
ATOM 1607 O O . LEU A 1 201 ? 4.302 4.309 -38.603 1.00 95.62 201 LEU A O 1
ATOM 1611 N N . ILE A 1 202 ? 4.408 2.453 -37.358 1.00 95.00 202 ILE A N 1
ATOM 1612 C CA . ILE A 1 202 ? 3.497 2.961 -36.323 1.00 95.00 202 ILE A CA 1
ATOM 1613 C C . ILE A 1 202 ? 4.121 4.149 -35.584 1.00 95.00 202 ILE A C 1
ATOM 1615 O O . ILE A 1 202 ? 3.414 5.117 -35.318 1.00 95.00 202 ILE A O 1
ATOM 1619 N N . LYS A 1 203 ? 5.417 4.089 -35.248 1.00 95.38 203 LYS A N 1
ATOM 1620 C CA . LYS A 1 203 ? 6.127 5.201 -34.596 1.00 95.38 203 LYS A CA 1
ATOM 1621 C C . LYS A 1 203 ? 6.137 6.443 -35.479 1.00 95.38 203 LYS A C 1
ATOM 1623 O O . LYS A 1 203 ? 5.660 7.479 -35.040 1.00 95.38 203 LYS A O 1
ATOM 1628 N N . GLU A 1 204 ? 6.577 6.294 -36.726 1.00 96.19 204 GLU A N 1
ATOM 1629 C CA . GLU A 1 204 ? 6.620 7.382 -37.707 1.00 96.19 204 GLU A CA 1
ATOM 1630 C C . GLU A 1 204 ? 5.242 8.033 -37.888 1.00 96.19 204 GLU A C 1
ATOM 1632 O O . GLU A 1 204 ? 5.105 9.255 -37.834 1.00 96.19 204 GLU A O 1
ATOM 1637 N N . TYR A 1 205 ? 4.189 7.217 -37.994 1.00 95.31 205 TYR A N 1
ATOM 1638 C CA . TYR A 1 205 ? 2.821 7.716 -38.044 1.00 95.31 205 TYR A CA 1
ATOM 1639 C C . TYR A 1 205 ? 2.432 8.495 -36.776 1.00 95.31 205 TYR A C 1
ATOM 1641 O O . TYR A 1 205 ? 1.883 9.589 -36.893 1.00 95.31 205 TYR A O 1
ATOM 1649 N N . LEU A 1 206 ? 2.705 7.974 -35.573 1.00 94.56 206 LEU A N 1
ATOM 1650 C CA . LEU A 1 206 ? 2.390 8.667 -34.314 1.00 94.56 206 LEU A CA 1
ATOM 1651 C C . LEU A 1 206 ? 3.150 9.995 -34.177 1.00 94.56 206 LEU A C 1
ATOM 1653 O O . LEU A 1 206 ? 2.567 10.979 -33.718 1.00 94.56 206 LEU A O 1
ATOM 1657 N N . ASP A 1 207 ? 4.405 10.032 -34.623 1.00 95.00 207 ASP A N 1
ATOM 1658 C CA . ASP A 1 207 ? 5.233 11.237 -34.640 1.00 95.00 207 ASP A CA 1
ATOM 1659 C C . ASP A 1 207 ? 4.665 12.278 -35.624 1.00 95.00 207 ASP A C 1
ATOM 1661 O O . ASP A 1 207 ? 4.567 13.460 -35.280 1.00 95.00 207 ASP A O 1
ATOM 1665 N N . SER A 1 208 ? 4.182 11.837 -36.796 1.00 96.44 208 SER A N 1
ATOM 1666 C CA . SER A 1 208 ? 3.567 12.706 -37.815 1.00 96.44 208 SER A CA 1
ATOM 1667 C C . SER A 1 208 ? 2.278 13.398 -37.353 1.00 96.44 208 SER A C 1
ATOM 1669 O O . SER A 1 208 ? 1.964 14.491 -37.814 1.00 96.44 208 SER A O 1
ATOM 1671 N N . ILE A 1 209 ? 1.543 12.792 -36.412 1.00 93.62 209 ILE A N 1
ATOM 1672 C CA . ILE A 1 209 ? 0.340 13.381 -35.797 1.00 93.62 209 ILE A CA 1
ATOM 1673 C C . ILE A 1 209 ? 0.622 14.006 -34.421 1.00 93.62 209 ILE A C 1
ATOM 1675 O O . ILE A 1 209 ? -0.311 14.302 -33.675 1.00 93.62 209 ILE A O 1
ATOM 1679 N N . HIS A 1 210 ? 1.901 14.189 -34.073 1.00 93.44 210 HIS A N 1
ATOM 1680 C CA . HIS A 1 210 ? 2.374 14.803 -32.829 1.00 93.44 210 HIS A CA 1
ATOM 1681 C C . HIS A 1 210 ? 1.845 14.150 -31.540 1.00 93.44 210 HIS A C 1
ATOM 1683 O O . HIS A 1 210 ? 1.660 14.813 -30.514 1.00 93.44 210 HIS A O 1
ATOM 1689 N N . VAL A 1 211 ? 1.626 12.834 -31.558 1.00 90.62 211 VAL A N 1
ATOM 1690 C CA . VAL A 1 211 ? 1.227 12.089 -30.361 1.00 90.62 211 VAL A CA 1
ATOM 1691 C C . VAL A 1 211 ? 2.474 11.681 -29.588 1.00 90.62 211 VAL A C 1
ATOM 1693 O O . VAL A 1 211 ? 3.278 10.884 -30.056 1.00 90.62 211 VAL A O 1
ATOM 1696 N N . LYS A 1 212 ? 2.619 12.180 -28.358 1.00 90.50 212 LYS A N 1
ATOM 1697 C CA . LYS A 1 212 ? 3.683 11.731 -27.451 1.00 90.50 212 LYS A CA 1
ATOM 1698 C C . LYS A 1 212 ? 3.345 10.347 -26.896 1.00 90.50 212 LYS A C 1
ATOM 1700 O O . LYS A 1 212 ? 2.290 10.168 -26.294 1.00 90.50 212 LYS A O 1
ATOM 1705 N N . TYR A 1 213 ? 4.259 9.390 -27.027 1.00 88.81 213 TYR A N 1
ATOM 1706 C CA . TYR A 1 213 ? 4.110 8.044 -26.467 1.00 88.81 213 TYR A CA 1
ATOM 1707 C C . TYR A 1 213 ? 5.378 7.603 -25.729 1.00 88.81 213 TYR A C 1
ATOM 1709 O O . TYR A 1 213 ? 6.494 7.895 -26.142 1.00 88.81 213 TYR A O 1
ATOM 1717 N N . SER A 1 214 ? 5.212 6.874 -24.622 1.00 86.88 214 SER A N 1
ATOM 1718 C CA . SER A 1 214 ? 6.333 6.247 -23.902 1.00 86.88 214 SER A CA 1
ATOM 1719 C C . SER A 1 214 ? 6.661 4.850 -24.434 1.00 86.88 214 SER A C 1
ATOM 1721 O O . SER A 1 214 ? 7.797 4.391 -24.342 1.00 86.88 214 SER A O 1
ATOM 1723 N N . ARG A 1 215 ? 5.660 4.155 -24.987 1.00 90.50 215 ARG A N 1
ATOM 1724 C CA . ARG A 1 215 ? 5.761 2.828 -25.608 1.00 90.50 215 ARG A CA 1
ATOM 1725 C C . ARG A 1 215 ? 4.801 2.760 -26.792 1.00 90.50 215 ARG A C 1
ATOM 1727 O O . ARG A 1 215 ? 3.754 3.402 -26.753 1.00 90.50 215 ARG A O 1
ATOM 1734 N N . ILE A 1 216 ? 5.139 1.971 -27.814 1.00 88.88 216 ILE A N 1
ATOM 1735 C CA . ILE A 1 216 ? 4.238 1.746 -28.953 1.00 88.88 216 ILE A CA 1
ATOM 1736 C C . ILE A 1 216 ? 2.940 1.115 -28.424 1.00 88.88 216 ILE A C 1
ATOM 1738 O O . ILE A 1 216 ? 3.014 0.098 -27.724 1.00 88.88 216 ILE A O 1
ATOM 1742 N N . PRO A 1 217 ? 1.759 1.680 -28.737 1.00 85.12 217 PRO A N 1
ATOM 1743 C CA . PRO A 1 217 ? 0.503 1.091 -28.312 1.00 85.12 217 PRO A CA 1
ATOM 1744 C C . PRO A 1 217 ? 0.318 -0.309 -28.906 1.00 85.12 217 PRO A C 1
ATOM 1746 O O . PRO A 1 217 ? 0.634 -0.535 -30.076 1.00 85.12 217 PRO A O 1
ATOM 1749 N N . PRO A 1 218 ? -0.222 -1.262 -28.135 1.00 82.62 218 PRO A N 1
ATOM 1750 C CA . PRO A 1 218 ? -0.400 -2.616 -28.624 1.00 82.62 218 PRO A CA 1
ATOM 1751 C C . PRO A 1 218 ? -1.439 -2.651 -29.752 1.00 82.62 218 PRO A C 1
ATOM 1753 O O . PRO A 1 218 ? -2.534 -2.090 -29.637 1.00 82.62 218 PRO A O 1
ATOM 1756 N N . VAL A 1 219 ? -1.093 -3.341 -30.837 1.00 88.62 219 VAL A N 1
ATOM 1757 C CA . VAL A 1 219 ? -1.979 -3.561 -31.982 1.00 88.62 219 VAL A CA 1
ATOM 1758 C C . VAL A 1 219 ? -2.758 -4.848 -31.751 1.00 88.62 219 VAL A C 1
ATOM 1760 O O . VAL A 1 219 ? -2.180 -5.929 -31.694 1.00 88.62 219 VAL A O 1
ATOM 1763 N N . TYR A 1 220 ? -4.082 -4.744 -31.671 1.00 88.19 220 TYR A N 1
ATOM 1764 C CA . TYR A 1 220 ? -4.968 -5.904 -31.558 1.00 88.19 220 TYR A CA 1
ATOM 1765 C C . TYR A 1 220 ? -5.920 -5.937 -32.743 1.00 88.19 220 TYR A C 1
ATOM 1767 O O . TYR A 1 220 ? -6.570 -4.933 -33.031 1.00 88.19 220 TYR A O 1
ATOM 1775 N N . ASN A 1 221 ? -6.016 -7.078 -33.430 1.00 90.62 221 ASN A N 1
ATOM 1776 C CA . ASN A 1 221 ? -6.886 -7.261 -34.599 1.00 90.62 221 ASN A CA 1
ATOM 1777 C C . ASN A 1 221 ? -6.713 -6.161 -35.658 1.00 90.62 221 ASN A C 1
ATOM 1779 O O . ASN A 1 221 ? -7.689 -5.688 -36.238 1.00 90.62 221 ASN A O 1
ATOM 1783 N N . LYS A 1 222 ? -5.463 -5.735 -35.893 1.00 90.62 222 LYS A N 1
ATOM 1784 C CA . LYS A 1 222 ? -5.125 -4.659 -36.840 1.00 90.62 222 LYS A CA 1
ATOM 1785 C C . LYS A 1 222 ? -5.765 -3.309 -36.471 1.00 90.62 222 LYS A C 1
ATOM 1787 O O . LYS A 1 222 ? -6.067 -2.498 -37.342 1.00 90.62 222 LYS A O 1
ATOM 1792 N N . ILE A 1 223 ? -5.993 -3.066 -35.179 1.00 92.12 223 ILE A N 1
ATOM 1793 C CA . ILE A 1 223 ? -6.479 -1.790 -34.647 1.00 92.12 223 ILE A CA 1
ATOM 1794 C C . ILE A 1 223 ? -5.408 -1.201 -33.732 1.00 92.12 223 ILE A C 1
ATOM 1796 O O . ILE A 1 223 ? -5.088 -1.775 -32.688 1.00 92.12 223 ILE A O 1
ATOM 1800 N N . LEU A 1 224 ? -4.903 -0.031 -34.113 1.00 91.62 224 LEU A N 1
ATOM 1801 C CA . LEU A 1 224 ? -4.073 0.820 -33.273 1.00 91.62 224 LEU A CA 1
ATOM 1802 C C . LEU A 1 224 ? -4.980 1.633 -32.343 1.00 91.62 224 LEU A C 1
ATOM 1804 O O . LEU A 1 224 ? -5.924 2.288 -32.796 1.00 91.62 224 LEU A O 1
ATOM 1808 N N . ARG A 1 225 ? -4.710 1.571 -31.037 1.00 89.75 225 ARG A N 1
ATOM 1809 C CA . ARG A 1 225 ? -5.401 2.374 -30.020 1.00 89.75 225 ARG A CA 1
ATOM 1810 C C . ARG A 1 225 ? -4.470 3.478 -29.552 1.00 89.75 225 ARG A C 1
ATOM 1812 O O . ARG A 1 225 ? -3.440 3.186 -28.960 1.00 89.75 225 ARG A O 1
ATOM 1819 N N . ILE A 1 226 ? -4.846 4.716 -29.822 1.00 88.75 226 ILE A N 1
ATOM 1820 C CA . ILE A 1 226 ? -4.095 5.911 -29.455 1.00 88.75 226 ILE A CA 1
ATOM 1821 C C . ILE A 1 226 ? -4.845 6.533 -28.278 1.00 88.75 226 ILE A C 1
ATOM 1823 O O . ILE A 1 226 ? -6.020 6.863 -28.435 1.00 88.75 226 ILE A O 1
ATOM 1827 N N . CYS A 1 227 ? -4.213 6.581 -27.107 1.00 82.94 227 CYS A N 1
ATOM 1828 C CA . CYS A 1 227 ? -4.810 7.022 -25.843 1.00 82.94 227 CYS A CA 1
ATOM 1829 C C . CYS A 1 227 ? -4.237 8.361 -25.390 1.00 82.94 227 CYS A C 1
ATOM 1831 O O . CYS A 1 227 ? -3.062 8.621 -25.733 1.00 82.94 227 CYS A O 1
#